Protein AF-A0A1C5CQ69-F1 (afdb_monomer_lite)

pLDDT: mean 74.52, std 12.69, range [44.44, 96.62]

Sequence (247 aa):
MKEADLRAAKALQRIGWLILLGSLTLTGILGYTVIVGLWKANDGVTRWLSLIIVNLLWVACACWLYRNHNSLAKKTSEYRDALQKRQTAAAQLPLDTTSGLRVYREASLDVIAAYRAQASRNRRVHNSFQLVIITGSIVVSTLTAMNEGSNAALSIVTSSLSALVGISAGVTGYFKFRERGTTSQSTADDIEKNYNASGFQLGDYAAMEETPRLIHYAGTVERIKEEQRKREIQLEQSTSRDERSAQ

Radius of gyration: 26.46 Å; chains: 1; bounding box: 66×36×81 Å

Structure (mmCIF, N/CA/C/O backbone):
data_AF-A0A1C5CQ69-F1
#
_entry.id   AF-A0A1C5CQ69-F1
#
loop_
_atom_site.group_PDB
_atom_site.id
_atom_site.type_symbol
_atom_site.label_atom_id
_atom_site.label_alt_id
_atom_site.label_comp_id
_atom_site.label_asym_id
_atom_site.label_entity_id
_atom_site.label_seq_id
_atom_site.pdbx_PDB_ins_code
_atom_site.Cartn_x
_atom_site.Cartn_y
_atom_site.Cartn_z
_atom_site.occupancy
_atom_site.B_iso_or_equiv
_atom_site.auth_seq_id
_atom_site.auth_comp_id
_atom_site.auth_asym_id
_atom_site.auth_atom_id
_atom_site.pdbx_PDB_model_num
ATOM 1 N N . MET A 1 1 ? -19.643 -9.574 -6.000 1.00 48.72 1 MET A N 1
ATOM 2 C CA . MET A 1 1 ? -18.222 -9.688 -6.409 1.00 48.72 1 MET A CA 1
ATOM 3 C C . MET A 1 1 ? -17.376 -9.367 -5.190 1.00 48.72 1 MET A C 1
ATOM 5 O O . MET A 1 1 ? -17.678 -8.371 -4.537 1.00 48.72 1 MET A O 1
ATOM 9 N N . LYS A 1 2 ? -16.413 -10.216 -4.819 1.00 54.41 2 LYS A N 1
ATOM 10 C CA . LYS A 1 2 ? -15.613 -9.985 -3.606 1.00 54.41 2 LYS A CA 1
ATOM 11 C C . LYS A 1 2 ? -14.608 -8.866 -3.890 1.00 54.41 2 LYS A C 1
ATOM 13 O O . LYS A 1 2 ? -14.123 -8.743 -5.011 1.00 54.41 2 LYS A O 1
ATOM 18 N N . GLU A 1 3 ? -14.267 -8.055 -2.890 1.00 57.34 3 GLU A N 1
ATOM 19 C CA . GLU A 1 3 ? -13.278 -6.973 -3.034 1.00 57.34 3 GLU A CA 1
ATOM 20 C C . GLU A 1 3 ? -11.938 -7.484 -3.612 1.00 57.34 3 GLU A C 1
ATOM 22 O O . GLU A 1 3 ? -11.260 -6.794 -4.377 1.00 57.34 3 GLU A O 1
ATOM 27 N N . ALA A 1 4 ? -11.606 -8.744 -3.312 1.00 53.47 4 ALA A N 1
ATOM 28 C CA . ALA A 1 4 ? -10.476 -9.479 -3.865 1.00 53.47 4 ALA A CA 1
ATOM 29 C C . ALA A 1 4 ? -10.473 -9.543 -5.407 1.00 53.47 4 ALA A C 1
ATOM 31 O O . ALA A 1 4 ? -9.422 -9.324 -6.008 1.00 53.47 4 ALA A O 1
ATOM 32 N N . ASP A 1 5 ? -11.629 -9.743 -6.050 1.00 55.53 5 ASP A N 1
ATOM 33 C CA . ASP A 1 5 ? -11.746 -9.846 -7.514 1.00 55.53 5 ASP A CA 1
ATOM 34 C C . ASP A 1 5 ? -11.456 -8.497 -8.189 1.00 55.53 5 ASP A C 1
ATOM 36 O O . ASP A 1 5 ? -10.772 -8.419 -9.213 1.00 55.53 5 ASP A O 1
ATOM 40 N N . LEU A 1 6 ? -11.921 -7.402 -7.575 1.00 63.44 6 LEU A N 1
ATOM 41 C CA . LEU A 1 6 ? -11.667 -6.043 -8.056 1.00 63.44 6 LEU A CA 1
ATOM 42 C C . LEU A 1 6 ? -10.183 -5.668 -7.903 1.00 63.44 6 LEU A C 1
ATOM 44 O O . LEU A 1 6 ? -9.601 -5.028 -8.784 1.00 63.44 6 LEU A O 1
ATOM 48 N N . ARG A 1 7 ? -9.553 -6.077 -6.792 1.00 63.06 7 ARG A N 1
ATOM 49 C CA . ARG A 1 7 ? -8.115 -5.872 -6.552 1.00 63.06 7 ARG A CA 1
ATOM 50 C C . ARG A 1 7 ? -7.263 -6.691 -7.529 1.00 63.06 7 ARG A C 1
ATOM 52 O O . ARG A 1 7 ? -6.303 -6.143 -8.073 1.00 63.06 7 ARG A O 1
ATOM 59 N N . ALA A 1 8 ? -7.621 -7.950 -7.786 1.00 53.88 8 ALA A N 1
ATOM 60 C CA . ALA A 1 8 ? -6.929 -8.820 -8.738 1.00 53.88 8 ALA A CA 1
ATOM 61 C C . ALA A 1 8 ? -6.989 -8.258 -10.167 1.00 53.88 8 ALA A C 1
ATOM 63 O O . ALA A 1 8 ? -5.966 -8.165 -10.845 1.00 53.88 8 ALA A O 1
ATOM 64 N N . ALA A 1 9 ? -8.156 -7.771 -10.592 1.00 60.53 9 ALA A N 1
ATOM 65 C CA . ALA A 1 9 ? -8.315 -7.185 -11.916 1.00 60.53 9 ALA A CA 1
ATOM 66 C C . ALA A 1 9 ? -7.546 -5.856 -12.087 1.00 60.53 9 ALA A C 1
ATOM 68 O O . ALA A 1 9 ? -6.949 -5.623 -13.138 1.00 60.53 9 ALA A O 1
ATOM 69 N N . LYS A 1 10 ? -7.459 -5.019 -11.040 1.00 64.88 10 LYS A N 1
ATOM 70 C CA . LYS A 1 10 ? -6.590 -3.823 -11.041 1.00 64.88 10 LYS A CA 1
ATOM 71 C C . LYS A 1 10 ? -5.099 -4.177 -11.065 1.00 64.88 10 LYS A C 1
ATOM 73 O O . LYS A 1 10 ? -4.317 -3.461 -11.685 1.00 64.88 10 LYS A O 1
ATOM 78 N N . ALA A 1 11 ? -4.692 -5.261 -10.403 1.00 61.06 11 ALA A N 1
ATOM 79 C CA . ALA A 1 11 ? -3.311 -5.741 -10.442 1.00 61.06 11 ALA A CA 1
ATOM 80 C C . ALA A 1 11 ? -2.932 -6.252 -11.842 1.00 61.06 11 ALA A C 1
ATOM 82 O O . ALA A 1 11 ? -1.904 -5.838 -12.371 1.00 61.06 11 ALA A O 1
ATOM 83 N N . LEU A 1 12 ? -3.799 -7.047 -12.478 1.00 60.44 12 LEU A N 1
ATOM 84 C CA . LEU A 1 12 ? -3.629 -7.494 -13.865 1.00 60.44 12 LEU A CA 1
ATOM 85 C C . LEU A 1 12 ? -3.546 -6.322 -14.848 1.00 60.44 12 LEU A C 1
ATOM 87 O O . LEU A 1 12 ? -2.715 -6.335 -15.748 1.00 60.44 12 LEU A O 1
ATOM 91 N N . GLN A 1 13 ? -4.345 -5.273 -14.645 1.00 65.25 13 GLN A N 1
ATOM 92 C CA . GLN A 1 13 ? -4.279 -4.071 -15.476 1.00 65.25 13 GLN A CA 1
ATOM 93 C C . GLN A 1 13 ? -2.937 -3.333 -15.327 1.00 65.25 13 GLN A C 1
ATOM 95 O O . GLN A 1 13 ? -2.377 -2.874 -16.318 1.00 65.25 13 GLN A O 1
ATOM 100 N N . ARG A 1 14 ? -2.390 -3.244 -14.108 1.00 66.00 14 ARG A N 1
ATOM 101 C CA . ARG A 1 14 ? -1.063 -2.645 -13.861 1.00 66.00 14 ARG A CA 1
ATOM 102 C C . ARG A 1 14 ? 0.064 -3.472 -14.471 1.00 66.00 14 ARG A C 1
ATOM 104 O O . ARG A 1 14 ? 0.966 -2.901 -15.070 1.00 66.00 14 ARG A O 1
ATOM 111 N N . ILE A 1 15 ? -0.011 -4.797 -14.352 1.00 64.69 15 ILE A N 1
ATOM 112 C CA . ILE A 1 15 ? 0.931 -5.717 -15.002 1.00 64.69 15 ILE A CA 1
ATOM 113 C C . ILE A 1 15 ? 0.849 -5.554 -16.523 1.00 64.69 15 ILE A C 1
ATOM 115 O O . ILE A 1 15 ? 1.881 -5.443 -17.172 1.00 64.69 15 ILE A O 1
ATOM 119 N N . GLY A 1 16 ? -0.355 -5.435 -17.087 1.00 60.81 16 GLY A N 1
ATOM 120 C CA . GLY A 1 16 ? -0.540 -5.161 -18.511 1.00 60.81 16 GLY A CA 1
ATOM 121 C C . GLY A 1 16 ? 0.087 -3.836 -18.954 1.00 60.81 16 GLY A C 1
ATOM 122 O O . GLY A 1 16 ? 0.747 -3.798 -19.985 1.00 60.81 16 GLY A O 1
ATOM 123 N N . TRP A 1 17 ? -0.044 -2.764 -18.166 1.00 66.81 17 TRP A N 1
ATOM 124 C CA . TRP A 1 17 ? 0.633 -1.492 -18.451 1.00 66.81 17 TRP A CA 1
ATOM 125 C C . TRP A 1 17 ? 2.163 -1.603 -18.397 1.00 66.81 17 TRP A C 1
ATOM 127 O O . TRP A 1 17 ? 2.843 -1.010 -19.231 1.00 66.81 17 TRP A O 1
ATOM 137 N N . LEU A 1 18 ? 2.709 -2.388 -17.464 1.00 68.19 18 LEU A N 1
ATOM 138 C CA . LEU A 1 18 ? 4.148 -2.663 -17.395 1.00 68.19 18 LEU A CA 1
ATOM 139 C C . LEU A 1 18 ? 4.633 -3.492 -18.592 1.00 68.19 18 LEU A C 1
ATOM 141 O O . LEU A 1 18 ? 5.686 -3.193 -19.148 1.00 68.19 18 LEU A O 1
ATOM 145 N N . ILE A 1 19 ? 3.852 -4.486 -19.026 1.00 66.75 19 ILE A N 1
ATOM 146 C CA . ILE A 1 19 ? 4.132 -5.278 -20.232 1.00 66.75 19 ILE A CA 1
ATOM 147 C C . ILE A 1 19 ? 4.072 -4.389 -21.480 1.00 66.75 19 ILE A C 1
ATOM 149 O O . ILE A 1 19 ? 4.967 -4.468 -22.317 1.00 66.75 19 ILE A O 1
ATOM 153 N N . LEU A 1 20 ? 3.085 -3.491 -21.585 1.00 65.62 20 LEU A N 1
ATOM 154 C CA . LEU A 1 20 ? 3.010 -2.506 -22.669 1.00 65.62 20 LEU A CA 1
ATOM 155 C C . LEU A 1 20 ? 4.255 -1.619 -22.710 1.00 65.62 20 LEU A C 1
ATOM 157 O O . LEU A 1 20 ? 4.838 -1.440 -23.775 1.00 65.62 20 LEU A O 1
ATOM 161 N N . LEU A 1 21 ? 4.689 -1.102 -21.561 1.00 71.62 21 LEU A N 1
ATOM 162 C CA . LEU A 1 21 ? 5.867 -0.242 -21.472 1.00 71.62 21 LEU A CA 1
ATOM 163 C C . LEU A 1 21 ? 7.148 -1.013 -21.830 1.00 71.62 21 LEU A C 1
ATOM 165 O O . LEU A 1 21 ? 7.956 -0.519 -22.612 1.00 71.62 21 LEU A O 1
ATOM 169 N N . GLY A 1 22 ? 7.290 -2.253 -21.351 1.00 63.41 22 GLY A N 1
ATOM 170 C CA . GLY A 1 22 ? 8.400 -3.141 -21.711 1.00 63.41 22 GLY A CA 1
ATOM 171 C C . GLY A 1 22 ? 8.412 -3.539 -23.192 1.00 63.41 22 GLY A C 1
ATOM 172 O O . GLY A 1 22 ? 9.465 -3.609 -23.815 1.00 63.41 22 GLY A O 1
ATOM 173 N N . SER A 1 23 ? 7.247 -3.760 -23.799 1.00 59.00 23 SER A N 1
ATOM 174 C CA . SER A 1 23 ? 7.156 -4.035 -25.239 1.00 59.00 23 SER A CA 1
ATOM 175 C C . SER A 1 23 ? 7.430 -2.791 -26.092 1.00 59.00 23 SER A C 1
ATOM 177 O O . SER A 1 23 ? 8.035 -2.914 -27.155 1.00 59.00 23 SER A O 1
ATOM 179 N N . LEU A 1 24 ? 7.093 -1.588 -25.613 1.00 65.62 24 LEU A N 1
ATOM 180 C CA . LEU A 1 24 ? 7.445 -0.324 -26.263 1.00 65.62 24 LEU A CA 1
ATOM 181 C C . LEU A 1 24 ? 8.967 -0.110 -26.274 1.00 65.62 24 LEU A C 1
ATOM 183 O O . LEU A 1 24 ? 9.536 0.221 -27.314 1.00 65.62 24 LEU A O 1
ATOM 187 N N . THR A 1 25 ? 9.640 -0.353 -25.144 1.00 70.31 25 THR A N 1
ATOM 188 C CA . THR A 1 25 ? 11.106 -0.257 -25.064 1.00 70.31 25 THR A CA 1
ATOM 189 C C . THR A 1 25 ? 11.785 -1.325 -25.920 1.00 70.31 25 THR A C 1
ATOM 191 O O . THR A 1 25 ? 12.725 -1.005 -26.648 1.00 70.31 25 THR A O 1
ATOM 194 N N . LEU A 1 26 ? 11.269 -2.560 -25.928 1.00 61.88 26 LEU A N 1
ATOM 195 C CA . LEU A 1 26 ? 11.757 -3.630 -26.804 1.00 61.88 26 LEU A CA 1
ATOM 196 C C . LEU A 1 26 ? 11.587 -3.276 -28.291 1.00 61.88 26 LEU A C 1
ATOM 198 O O . LEU A 1 26 ? 12.499 -3.499 -29.081 1.00 61.88 26 LEU A O 1
ATOM 202 N N . THR A 1 27 ? 10.452 -2.677 -28.667 1.00 66.88 27 THR A N 1
ATOM 203 C CA . THR A 1 27 ? 10.196 -2.204 -30.038 1.00 66.88 27 THR A CA 1
ATOM 204 C C . THR A 1 27 ? 11.178 -1.104 -30.433 1.00 66.88 27 THR A C 1
ATOM 206 O O . THR A 1 27 ? 11.684 -1.119 -31.551 1.00 66.88 27 THR A O 1
ATOM 209 N N . GLY A 1 28 ? 11.501 -0.184 -29.518 1.00 64.44 28 GLY A N 1
ATOM 210 C CA . GLY A 1 28 ? 12.506 0.857 -29.746 1.00 64.44 28 GLY A CA 1
ATOM 211 C C . GLY A 1 28 ? 13.912 0.289 -29.957 1.00 64.44 28 GLY A C 1
ATOM 212 O O . GLY A 1 28 ? 14.593 0.672 -30.907 1.00 64.44 28 GLY A O 1
ATOM 213 N N . ILE A 1 29 ? 14.325 -0.673 -29.125 1.00 67.06 29 ILE A N 1
ATOM 214 C CA . ILE A 1 29 ? 15.629 -1.346 -29.244 1.00 67.06 29 ILE A CA 1
ATOM 215 C C . ILE A 1 29 ? 15.700 -2.152 -30.547 1.00 67.06 29 ILE A C 1
ATOM 217 O O . ILE A 1 29 ? 16.663 -2.019 -31.300 1.00 67.06 29 ILE A O 1
ATOM 221 N N . LEU A 1 30 ? 14.671 -2.944 -30.860 1.00 60.03 30 LEU A N 1
ATOM 222 C CA . LEU A 1 30 ? 14.620 -3.718 -32.101 1.00 60.03 30 LEU A CA 1
ATOM 223 C C . LEU A 1 30 ? 14.588 -2.802 -33.327 1.00 60.03 30 LEU A C 1
ATOM 225 O O . LEU A 1 30 ? 15.380 -3.001 -34.245 1.00 60.03 30 LEU A O 1
ATOM 229 N N . GLY A 1 31 ? 13.770 -1.748 -33.314 1.00 62.72 31 GLY A N 1
ATOM 230 C CA . GLY A 1 31 ? 13.731 -0.733 -34.369 1.00 62.72 31 GLY A CA 1
A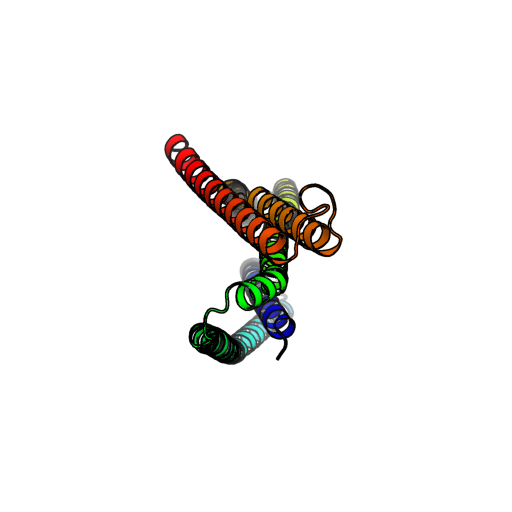TOM 231 C C . GLY A 1 31 ? 15.100 -0.101 -34.617 1.00 62.72 31 GLY A C 1
ATOM 232 O O . GLY A 1 31 ? 15.545 -0.018 -35.761 1.00 62.72 31 GLY A O 1
ATOM 233 N N . TYR A 1 32 ? 15.821 0.238 -33.547 1.00 64.62 32 TYR A N 1
ATOM 234 C CA . TYR A 1 32 ? 17.189 0.741 -33.634 1.00 64.62 32 TYR A CA 1
ATOM 235 C C . TYR A 1 32 ? 18.150 -0.279 -34.272 1.00 64.62 32 TYR A C 1
ATOM 237 O O . TYR A 1 32 ? 18.902 0.064 -35.187 1.00 64.62 32 TYR A O 1
ATOM 245 N N . THR A 1 33 ? 18.087 -1.553 -33.865 1.00 63.59 33 THR A N 1
ATOM 246 C CA . THR A 1 33 ? 18.924 -2.610 -34.465 1.00 63.59 33 THR A CA 1
ATOM 247 C C . THR A 1 33 ? 18.605 -2.869 -35.937 1.00 63.59 33 THR A C 1
ATOM 249 O O . THR A 1 33 ? 19.509 -3.211 -36.697 1.00 63.59 33 THR A O 1
ATOM 252 N N . VAL A 1 34 ? 17.354 -2.671 -36.366 1.00 61.12 34 VAL A N 1
ATOM 253 C CA . VAL A 1 34 ? 16.963 -2.784 -37.777 1.00 61.12 34 VAL A CA 1
ATOM 254 C C . VAL A 1 34 ? 17.515 -1.617 -38.590 1.00 61.12 34 VAL A C 1
ATOM 256 O O . VAL A 1 34 ? 18.084 -1.862 -39.650 1.00 61.12 34 VAL A O 1
ATOM 259 N N . ILE A 1 35 ? 17.447 -0.384 -38.080 1.00 60.09 35 ILE A N 1
ATOM 260 C CA . ILE A 1 35 ? 17.996 0.809 -38.751 1.00 60.09 35 ILE A CA 1
ATOM 261 C C . ILE A 1 35 ? 19.521 0.702 -38.921 1.00 60.09 35 ILE A C 1
ATOM 263 O O . ILE A 1 35 ? 20.037 0.931 -40.013 1.00 60.09 35 ILE A O 1
ATOM 267 N N . VAL A 1 36 ? 20.246 0.302 -37.871 1.00 61.25 36 VAL A N 1
ATOM 268 C CA . VAL A 1 36 ? 21.710 0.116 -37.928 1.00 61.25 36 VAL A CA 1
ATOM 269 C C . VAL A 1 36 ? 22.093 -1.121 -38.744 1.00 61.25 36 VAL A C 1
ATOM 271 O O . VAL A 1 36 ? 23.078 -1.107 -39.482 1.00 61.25 36 VAL A O 1
ATOM 274 N N . GLY A 1 37 ? 21.309 -2.196 -38.641 1.00 54.41 37 GLY A N 1
ATOM 275 C CA . GLY A 1 37 ? 21.513 -3.438 -39.383 1.00 54.41 37 GLY A CA 1
ATOM 276 C C . GLY A 1 37 ? 21.323 -3.282 -40.893 1.00 54.41 37 GLY A C 1
ATOM 277 O O . GLY A 1 37 ? 22.059 -3.914 -41.650 1.00 54.41 37 GLY A O 1
ATOM 278 N N . LEU A 1 38 ? 20.411 -2.399 -41.317 1.00 51.00 38 LEU A N 1
ATOM 279 C CA . LEU A 1 38 ? 20.185 -1.997 -42.713 1.00 51.00 38 LEU A CA 1
ATOM 280 C C . LEU A 1 38 ? 21.434 -1.394 -43.367 1.00 51.00 38 LEU A C 1
ATOM 282 O O . LEU A 1 38 ? 21.622 -1.531 -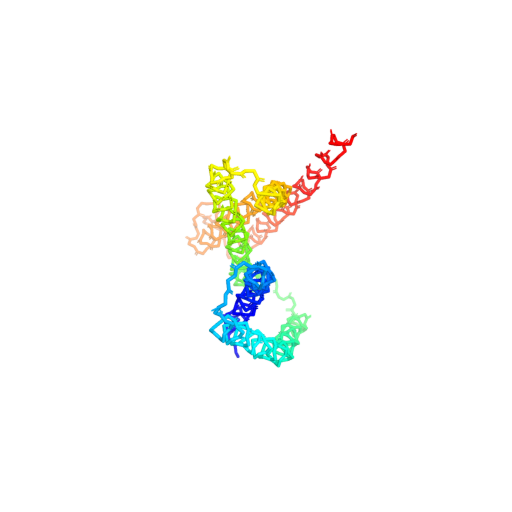44.570 1.00 51.00 38 LEU A O 1
ATOM 286 N N . TRP A 1 39 ? 22.299 -0.763 -42.572 1.00 52.56 39 TRP A N 1
ATOM 287 C CA . TRP A 1 39 ? 23.526 -0.132 -43.055 1.00 52.56 39 TRP A CA 1
ATOM 288 C C . TRP A 1 39 ? 24.732 -1.080 -43.130 1.00 52.56 39 TRP A C 1
ATOM 290 O O . TRP A 1 39 ? 25.737 -0.710 -43.733 1.00 52.56 39 TRP A O 1
ATOM 300 N N . LYS A 1 40 ? 24.678 -2.282 -42.528 1.00 57.66 40 LYS A N 1
ATOM 301 C CA . LYS A 1 40 ? 25.857 -3.167 -42.403 1.00 57.66 40 LYS A CA 1
ATOM 302 C C . LYS A 1 40 ? 25.707 -4.615 -42.891 1.00 57.66 40 LYS A C 1
ATOM 304 O O . LYS A 1 40 ? 26.747 -5.236 -43.089 1.00 57.66 40 LYS A O 1
ATOM 309 N N . ALA A 1 41 ? 24.511 -5.185 -43.092 1.00 51.84 41 ALA A N 1
ATOM 310 C CA . ALA A 1 41 ? 24.405 -6.572 -43.580 1.00 51.84 41 ALA A CA 1
ATOM 311 C C . ALA A 1 41 ? 23.080 -6.917 -44.287 1.00 51.84 41 ALA A C 1
ATOM 313 O O . ALA A 1 41 ? 21.996 -6.563 -43.822 1.00 51.84 41 ALA A O 1
ATOM 314 N N . ASN A 1 42 ? 23.196 -7.686 -45.375 1.00 55.31 42 ASN A N 1
ATOM 315 C CA . ASN A 1 42 ? 22.118 -8.193 -46.225 1.00 55.31 42 ASN A CA 1
ATOM 316 C C . ASN A 1 42 ? 21.475 -9.468 -45.641 1.00 55.31 42 ASN A C 1
ATOM 318 O O . ASN A 1 42 ? 21.705 -10.557 -46.145 1.00 55.31 42 ASN A O 1
ATOM 322 N N . ASP A 1 43 ? 20.683 -9.319 -44.577 1.00 58.41 43 ASP A N 1
ATOM 323 C CA . ASP A 1 43 ? 19.676 -10.310 -44.163 1.00 58.41 43 ASP A CA 1
ATOM 324 C C . ASP A 1 43 ? 18.454 -9.562 -43.606 1.00 58.41 43 ASP A C 1
ATOM 326 O O . ASP A 1 43 ? 18.330 -9.268 -42.413 1.00 58.41 43 ASP A O 1
ATOM 330 N N . GLY A 1 44 ? 17.583 -9.136 -44.526 1.00 57.09 44 GLY A N 1
A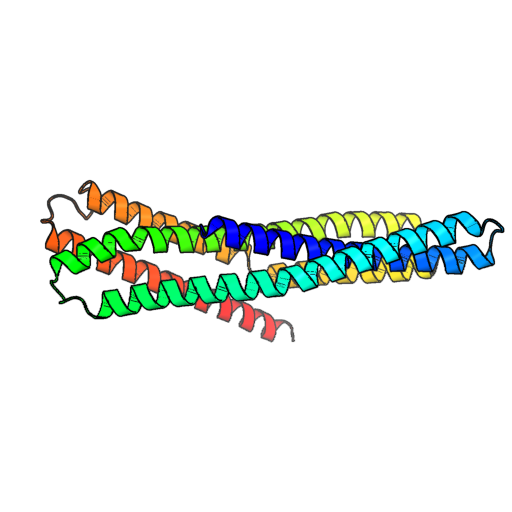TOM 331 C CA . GLY A 1 44 ? 16.469 -8.231 -44.235 1.00 57.09 44 GLY A CA 1
ATOM 332 C C . GLY A 1 44 ? 15.238 -8.924 -43.646 1.00 57.09 44 GLY A C 1
ATOM 333 O O . GLY A 1 44 ? 14.610 -8.399 -42.733 1.00 57.09 44 GLY A O 1
ATOM 334 N N . VAL A 1 45 ? 14.876 -10.117 -44.117 1.00 60.03 45 VAL A N 1
ATOM 335 C CA . VAL A 1 45 ? 13.505 -10.640 -43.945 1.00 60.03 45 VAL A CA 1
ATOM 336 C C . VAL A 1 45 ? 13.159 -11.003 -42.491 1.00 60.03 45 VAL A C 1
ATOM 338 O O . VAL A 1 45 ? 12.074 -10.671 -42.016 1.00 60.03 45 VAL A O 1
ATOM 341 N N . THR A 1 46 ? 14.081 -11.611 -41.741 1.00 60.66 46 THR A N 1
ATOM 342 C CA . THR A 1 46 ? 13.849 -12.049 -40.347 1.00 60.66 46 THR A CA 1
ATOM 343 C C . THR A 1 46 ? 13.710 -10.887 -39.359 1.00 60.66 46 THR A C 1
ATOM 345 O O . THR A 1 46 ? 12.974 -10.993 -38.377 1.00 60.66 46 THR A O 1
ATOM 348 N N . ARG A 1 47 ? 14.368 -9.754 -39.636 1.00 58.03 47 ARG A N 1
ATOM 349 C CA . ARG A 1 47 ? 14.347 -8.536 -38.806 1.00 58.03 47 ARG A CA 1
ATOM 350 C C . ARG A 1 47 ? 13.057 -7.727 -38.952 1.00 58.03 47 ARG A C 1
ATOM 352 O O . ARG A 1 47 ? 12.558 -7.177 -37.975 1.00 58.03 47 ARG A O 1
ATOM 359 N N . TRP A 1 48 ? 12.493 -7.681 -40.157 1.00 59.09 48 TRP A N 1
ATOM 360 C CA . TRP A 1 48 ? 11.177 -7.076 -40.384 1.00 59.09 48 TRP A CA 1
ATOM 361 C C . TRP A 1 48 ? 10.058 -7.934 -39.784 1.00 59.09 48 TRP A C 1
ATOM 363 O O . TRP A 1 48 ? 9.135 -7.401 -39.167 1.00 59.09 48 TRP A O 1
ATOM 373 N N . LEU A 1 49 ? 10.180 -9.262 -39.883 1.00 61.22 49 LEU A N 1
ATOM 374 C CA . LEU A 1 49 ? 9.243 -10.212 -39.278 1.00 61.22 49 LEU A CA 1
ATOM 375 C C . LEU A 1 49 ? 9.161 -10.065 -37.752 1.00 61.22 49 LEU A C 1
ATOM 377 O O . LEU A 1 49 ? 8.061 -10.018 -37.205 1.00 61.22 49 LEU A O 1
ATOM 381 N N . SER A 1 50 ? 10.295 -9.932 -37.060 1.00 56.34 50 SER A N 1
ATOM 382 C CA . SER A 1 50 ? 10.307 -9.748 -35.604 1.00 56.34 50 SER A CA 1
ATOM 383 C C . SER A 1 50 ? 9.726 -8.398 -35.166 1.00 56.34 50 SER A C 1
ATOM 385 O O . SER A 1 50 ? 8.979 -8.357 -34.188 1.00 56.34 50 SER A O 1
ATOM 387 N N . LEU A 1 51 ? 9.965 -7.313 -35.911 1.00 60.19 51 LEU A N 1
ATOM 388 C CA . LEU A 1 51 ? 9.324 -6.014 -35.657 1.00 60.19 51 LEU A CA 1
ATOM 389 C C . LEU A 1 51 ? 7.801 -6.068 -35.826 1.00 60.19 51 LEU A C 1
ATOM 391 O O . LEU A 1 51 ? 7.077 -5.551 -34.974 1.00 60.19 51 LEU A O 1
ATOM 395 N N . ILE A 1 52 ? 7.310 -6.717 -36.885 1.00 67.81 52 ILE A N 1
ATOM 396 C CA . ILE A 1 52 ? 5.869 -6.858 -37.147 1.00 67.81 52 ILE A CA 1
ATOM 397 C C . ILE A 1 52 ? 5.192 -7.669 -36.035 1.00 67.81 52 ILE A C 1
ATOM 399 O O . ILE A 1 52 ? 4.144 -7.262 -35.535 1.00 67.81 52 ILE A O 1
ATOM 403 N N . ILE A 1 53 ? 5.804 -8.775 -35.599 1.00 65.00 53 ILE A N 1
ATOM 404 C CA . ILE A 1 53 ? 5.263 -9.622 -34.525 1.00 65.00 53 ILE A CA 1
ATOM 405 C C . ILE A 1 53 ? 5.173 -8.844 -33.204 1.00 65.00 53 ILE A C 1
ATOM 407 O O . ILE A 1 53 ? 4.138 -8.890 -32.538 1.00 65.00 53 ILE A O 1
ATOM 411 N N . VAL A 1 54 ? 6.215 -8.090 -32.837 1.00 58.28 54 VAL A N 1
ATOM 412 C CA . VAL A 1 54 ? 6.218 -7.289 -31.601 1.00 58.28 54 VAL A CA 1
ATOM 413 C C . VAL A 1 54 ? 5.185 -6.158 -31.667 1.00 58.28 54 VAL A C 1
ATOM 415 O O . VAL A 1 54 ? 4.481 -5.923 -30.685 1.00 58.28 54 VAL A O 1
ATOM 418 N N . ASN A 1 55 ? 5.026 -5.503 -32.821 1.00 59.75 55 ASN A N 1
ATOM 419 C CA . ASN A 1 55 ? 4.046 -4.428 -32.990 1.00 59.75 55 ASN A CA 1
ATOM 420 C C . ASN A 1 55 ? 2.597 -4.952 -32.946 1.00 59.75 55 ASN A C 1
ATOM 422 O O . ASN A 1 55 ? 1.744 -4.362 -32.286 1.00 59.75 55 ASN A O 1
ATOM 426 N N . LEU A 1 56 ? 2.324 -6.108 -33.561 1.00 69.00 56 LEU A N 1
ATOM 427 C CA . LEU A 1 56 ? 1.014 -6.766 -33.479 1.00 69.00 56 LEU A CA 1
ATOM 428 C C . LEU A 1 56 ? 0.681 -7.206 -32.048 1.00 69.00 56 LEU A C 1
ATOM 430 O O . LEU A 1 56 ? -0.446 -7.005 -31.590 1.00 69.00 56 LEU A O 1
ATOM 434 N N . LEU A 1 57 ? 1.659 -7.751 -31.318 1.00 62.44 57 LEU A N 1
ATOM 435 C CA . LEU A 1 57 ? 1.497 -8.116 -29.910 1.00 62.44 57 LEU A CA 1
ATOM 436 C C . LEU A 1 57 ? 1.211 -6.877 -29.041 1.00 62.44 57 LEU A C 1
ATOM 438 O O . LEU A 1 57 ? 0.353 -6.922 -28.157 1.00 62.44 57 LEU A O 1
ATOM 442 N N . TRP A 1 58 ? 1.887 -5.759 -29.327 1.00 61.78 58 TRP A N 1
ATOM 443 C CA . TRP A 1 58 ? 1.693 -4.476 -28.651 1.00 61.78 58 TRP A CA 1
ATOM 444 C C . TRP A 1 58 ? 0.283 -3.917 -28.869 1.00 61.78 58 TRP A C 1
ATOM 446 O O . TRP A 1 58 ? -0.417 -3.610 -27.900 1.00 61.78 58 TRP A O 1
ATOM 456 N N . VAL A 1 59 ? -0.179 -3.869 -30.122 1.00 69.38 59 VAL A N 1
ATOM 457 C CA . VAL A 1 59 ? -1.530 -3.406 -30.477 1.00 69.38 59 VAL A CA 1
ATOM 458 C C . VAL A 1 59 ? -2.604 -4.308 -29.860 1.00 69.38 59 VAL A C 1
ATOM 460 O O . VAL A 1 59 ? -3.571 -3.808 -29.281 1.00 69.38 59 VAL A O 1
ATOM 463 N N . ALA A 1 60 ? -2.421 -5.632 -29.889 1.00 68.12 60 ALA A N 1
ATOM 464 C CA . ALA A 1 60 ? -3.346 -6.573 -29.258 1.00 68.12 60 ALA A CA 1
ATOM 465 C C . ALA A 1 60 ? -3.427 -6.375 -27.731 1.00 68.12 60 ALA A C 1
ATOM 467 O O . ALA A 1 60 ? -4.523 -6.363 -27.160 1.00 68.12 60 ALA A O 1
ATOM 468 N N . CYS A 1 61 ? -2.284 -6.153 -27.073 1.00 63.44 61 CYS A N 1
ATOM 469 C CA . CYS A 1 61 ? -2.216 -5.881 -25.637 1.00 63.44 61 CYS A CA 1
ATOM 470 C C . CYS A 1 61 ? -2.879 -4.536 -25.275 1.00 63.44 61 CYS A C 1
ATOM 472 O O . CYS A 1 61 ? -3.646 -4.460 -24.309 1.00 63.44 61 CYS A O 1
ATOM 474 N N . ALA A 1 62 ? -2.670 -3.496 -26.091 1.00 65.56 62 ALA A N 1
ATOM 475 C CA . ALA A 1 62 ? -3.298 -2.184 -25.928 1.00 65.56 62 ALA A CA 1
ATOM 476 C C . ALA A 1 62 ? -4.827 -2.245 -26.090 1.00 65.56 62 ALA A C 1
ATOM 478 O O . ALA A 1 62 ? -5.562 -1.736 -25.238 1.00 65.56 62 ALA A O 1
ATOM 479 N N . CYS A 1 63 ? -5.326 -2.927 -27.126 1.00 73.81 63 CYS A N 1
ATOM 480 C CA . CYS A 1 63 ? -6.762 -3.119 -27.337 1.00 73.81 63 CYS A CA 1
ATOM 481 C C . CYS A 1 63 ? -7.419 -3.912 -26.196 1.00 73.81 63 CYS A C 1
ATOM 483 O O . CYS A 1 63 ? -8.531 -3.579 -25.769 1.00 73.81 63 CYS A O 1
ATOM 485 N N . TRP A 1 64 ? -6.738 -4.937 -25.673 1.00 75.12 64 TRP A N 1
ATOM 486 C CA . TRP A 1 64 ? -7.222 -5.716 -24.533 1.00 75.12 64 TRP A CA 1
ATOM 487 C C . TRP A 1 64 ? -7.323 -4.866 -23.256 1.00 75.12 64 TRP A C 1
ATOM 489 O O . TRP A 1 64 ? -8.362 -4.873 -22.587 1.00 75.12 64 TRP A O 1
ATOM 499 N N . LEU A 1 65 ? -6.297 -4.061 -22.954 1.00 67.75 65 LEU A N 1
ATOM 500 C CA . LEU A 1 65 ? -6.298 -3.154 -21.799 1.00 67.75 65 LEU A CA 1
ATOM 501 C C . LEU A 1 65 ? -7.377 -2.075 -21.894 1.00 67.75 65 LEU A C 1
ATOM 503 O O . LEU A 1 65 ? -8.042 -1.793 -20.893 1.00 67.75 65 LEU A O 1
ATOM 507 N N . TYR A 1 66 ? -7.583 -1.508 -23.084 1.00 71.44 66 TYR A N 1
ATOM 508 C CA . TYR A 1 66 ? -8.602 -0.486 -23.310 1.00 71.44 66 TYR A CA 1
ATOM 509 C C . TYR A 1 66 ? -10.019 -1.034 -23.081 1.00 71.44 66 TYR A C 1
ATOM 511 O O . TYR A 1 66 ? -10.815 -0.430 -22.359 1.00 71.44 66 TYR A O 1
ATOM 519 N N . ARG A 1 67 ? -10.327 -2.233 -23.598 1.00 72.94 67 ARG A N 1
ATOM 520 C CA . ARG A 1 67 ? -11.629 -2.886 -23.356 1.00 72.94 67 ARG A CA 1
ATOM 521 C C . ARG A 1 67 ? -11.834 -3.251 -21.884 1.00 72.94 67 ARG A C 1
ATOM 523 O O . ARG A 1 67 ? -12.936 -3.082 -21.359 1.00 72.94 67 ARG A O 1
ATOM 530 N N . ASN A 1 68 ? -10.789 -3.715 -21.199 1.00 69.50 68 ASN A N 1
ATOM 531 C CA . ASN A 1 68 ? -10.884 -4.114 -19.793 1.00 69.50 68 ASN A CA 1
ATOM 532 C C . ASN A 1 68 ? -11.019 -2.913 -18.829 1.00 69.50 68 ASN A C 1
ATOM 534 O O . ASN A 1 68 ? -11.674 -3.029 -17.790 1.00 69.50 68 ASN A O 1
ATOM 538 N N . HIS A 1 69 ? -10.471 -1.743 -19.182 1.00 66.69 69 HIS A N 1
ATOM 539 C CA . HIS A 1 69 ? -10.572 -0.517 -18.379 1.00 66.69 69 HIS A CA 1
ATOM 540 C C . HIS A 1 69 ? -12.031 -0.109 -18.104 1.00 66.69 69 HIS A C 1
ATOM 542 O O . HIS A 1 69 ? -12.392 0.158 -16.955 1.00 66.69 69 HIS A O 1
ATOM 548 N N . ASN A 1 70 ? -12.895 -0.127 -19.124 1.00 68.88 70 ASN A N 1
ATOM 549 C CA . ASN A 1 70 ? -14.293 0.299 -18.973 1.00 68.88 70 ASN A CA 1
ATOM 550 C C . ASN A 1 70 ? -15.107 -0.654 -18.083 1.00 68.88 70 ASN A C 1
ATOM 552 O O . ASN A 1 70 ? -15.947 -0.212 -17.297 1.00 68.88 70 ASN A O 1
ATOM 556 N N . SER A 1 71 ? -14.810 -1.956 -18.140 1.00 70.38 71 SER A N 1
ATOM 557 C CA . SER A 1 71 ? -15.416 -2.960 -17.255 1.00 70.38 71 SER A CA 1
ATOM 558 C C . SER A 1 71 ? -15.022 -2.730 -15.791 1.00 70.38 71 SER A C 1
ATOM 560 O O . SER A 1 71 ? -15.862 -2.791 -14.891 1.00 70.38 71 SER A O 1
ATOM 562 N N . LEU A 1 72 ? -13.754 -2.388 -15.538 1.00 66.00 72 LEU A N 1
ATOM 563 C CA . LEU A 1 72 ? -13.253 -2.112 -14.190 1.00 66.00 72 LEU A CA 1
ATOM 564 C C . LEU A 1 72 ? -13.780 -0.804 -13.600 1.00 66.00 72 LEU A C 1
ATOM 566 O O . LEU A 1 72 ? -14.059 -0.749 -12.397 1.00 66.00 72 LEU A O 1
ATOM 570 N N . ALA A 1 73 ? -13.939 0.229 -14.428 1.00 67.19 73 ALA A N 1
ATOM 571 C CA . ALA A 1 73 ? -14.536 1.496 -14.020 1.00 67.19 73 ALA A CA 1
ATOM 572 C C . ALA A 1 73 ? -15.984 1.291 -13.546 1.00 67.19 73 ALA A C 1
ATOM 574 O O . ALA A 1 73 ? -16.329 1.702 -12.436 1.00 67.19 73 ALA A O 1
ATOM 575 N N . LYS A 1 74 ? -16.788 0.548 -14.320 1.00 74.81 74 LYS A N 1
ATOM 576 C CA . LYS A 1 74 ? -18.181 0.237 -13.973 1.00 74.81 74 LYS A CA 1
ATOM 577 C C . LYS A 1 74 ? -18.289 -0.572 -12.675 1.00 74.81 74 LYS A C 1
ATOM 579 O O . LYS A 1 74 ? -18.996 -0.165 -11.758 1.00 74.81 74 LYS A O 1
ATOM 584 N N . LYS A 1 75 ? -17.488 -1.635 -12.535 1.00 72.50 75 LYS A N 1
ATOM 585 C CA . LYS A 1 75 ? -17.433 -2.450 -11.304 1.00 72.50 75 LYS A CA 1
ATOM 586 C C . LYS A 1 75 ? -16.985 -1.653 -10.073 1.00 72.50 75 LYS A C 1
ATOM 588 O O . LYS A 1 75 ? -17.420 -1.929 -8.960 1.00 72.50 75 LYS A O 1
ATOM 593 N N . THR A 1 76 ? -16.103 -0.666 -10.254 1.00 71.31 76 THR A N 1
ATOM 594 C CA . THR A 1 76 ? -15.666 0.216 -9.159 1.00 71.31 76 THR A CA 1
ATOM 595 C C . THR A 1 76 ? -16.779 1.181 -8.737 1.00 71.31 76 THR A C 1
ATOM 597 O O . THR A 1 76 ? -16.914 1.444 -7.544 1.00 71.31 76 THR A O 1
ATOM 600 N N . SER A 1 77 ? -17.575 1.685 -9.687 1.00 72.88 77 SER A N 1
ATOM 601 C CA . SER A 1 77 ? -18.752 2.520 -9.404 1.00 72.88 77 SER A CA 1
ATOM 602 C C . SER A 1 77 ? -19.798 1.751 -8.601 1.00 72.88 77 SER A C 1
ATOM 604 O O . SER A 1 77 ? -20.191 2.194 -7.530 1.00 72.88 77 SER A O 1
ATOM 606 N N . GLU A 1 78 ? -20.161 0.548 -9.052 1.00 78.75 78 GLU A N 1
ATOM 607 C CA . GLU A 1 78 ? -21.163 -0.296 -8.383 1.00 78.75 78 GLU A CA 1
ATOM 608 C C . GLU A 1 78 ? -20.761 -0.644 -6.939 1.00 78.75 78 GLU A C 1
ATOM 610 O O . GLU A 1 78 ? -21.597 -0.659 -6.036 1.00 78.75 78 GLU A O 1
ATOM 615 N N . TYR A 1 79 ? -19.466 -0.874 -6.694 1.00 74.75 79 TYR A N 1
ATOM 616 C CA . TYR A 1 79 ? -18.952 -1.095 -5.341 1.00 74.75 79 TYR A CA 1
ATOM 617 C C . TYR A 1 79 ? -19.083 0.151 -4.451 1.00 74.75 79 TYR A C 1
ATOM 619 O O . TYR A 1 79 ? -19.448 0.036 -3.281 1.00 74.75 79 TYR A O 1
ATOM 627 N N . ARG A 1 80 ? -18.799 1.342 -4.996 1.00 72.75 80 ARG A N 1
ATOM 628 C CA . ARG A 1 80 ? -18.958 2.612 -4.270 1.00 72.75 80 ARG A CA 1
ATOM 629 C C . ARG A 1 80 ? -20.419 2.874 -3.919 1.00 72.75 80 ARG A C 1
ATOM 631 O O . ARG A 1 80 ? -20.693 3.206 -2.771 1.00 72.75 80 ARG A O 1
ATOM 638 N N . ASP A 1 81 ? -21.338 2.633 -4.849 1.00 78.62 81 ASP A N 1
ATOM 639 C CA . ASP A 1 81 ? -22.775 2.816 -4.617 1.00 78.62 81 ASP A CA 1
ATOM 640 C C . ASP A 1 81 ? -23.305 1.861 -3.541 1.00 78.62 81 ASP A C 1
ATOM 642 O O . ASP A 1 81 ? -24.092 2.256 -2.679 1.00 78.62 81 ASP A O 1
ATOM 646 N N . ALA A 1 82 ? -22.847 0.605 -3.544 1.00 75.81 82 ALA A N 1
ATOM 647 C CA . ALA A 1 82 ? -23.203 -0.369 -2.515 1.00 75.81 82 ALA A CA 1
ATOM 648 C C . ALA A 1 82 ? -22.673 0.033 -1.128 1.00 75.81 82 ALA A C 1
ATOM 650 O O . ALA A 1 82 ? -23.394 -0.074 -0.134 1.00 75.81 82 ALA A O 1
ATOM 651 N N . LEU A 1 83 ? -21.435 0.534 -1.058 1.00 74.19 83 LEU A N 1
ATOM 652 C CA . LEU A 1 83 ? -20.847 1.023 0.188 1.00 74.19 83 LEU A CA 1
ATOM 653 C C . LEU A 1 83 ? -21.595 2.256 0.711 1.00 74.19 83 LEU A C 1
ATOM 655 O O . LEU A 1 83 ? -21.914 2.324 1.897 1.00 74.19 83 LEU A O 1
ATOM 659 N N . GLN A 1 84 ? -21.928 3.190 -0.178 1.00 73.06 84 GLN A N 1
ATOM 660 C CA . GLN A 1 84 ? -22.661 4.404 0.163 1.00 73.06 84 GLN A CA 1
ATOM 661 C C . GLN A 1 84 ? -24.074 4.086 0.664 1.00 73.06 84 GLN A C 1
ATOM 663 O O . GLN A 1 84 ? -24.483 4.628 1.685 1.00 73.06 84 GLN A O 1
ATOM 668 N N . LYS A 1 85 ? -24.780 3.135 0.035 1.00 77.06 85 LYS A N 1
ATOM 669 C CA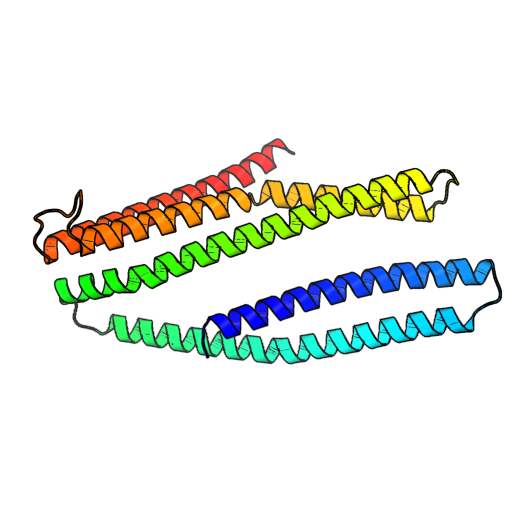 . LYS A 1 85 ? -26.075 2.630 0.531 1.00 77.06 85 LYS A CA 1
ATOM 670 C C . LYS A 1 85 ? -25.977 2.009 1.922 1.00 77.06 85 LYS A C 1
ATOM 672 O O . LYS A 1 85 ? -26.876 2.179 2.739 1.00 77.06 85 LYS A O 1
ATOM 677 N N . ARG A 1 86 ? -24.887 1.293 2.208 1.00 74.12 86 ARG A N 1
ATOM 678 C CA . ARG A 1 86 ? -24.651 0.704 3.533 1.00 74.12 86 ARG A CA 1
ATOM 679 C C . ARG A 1 86 ? -24.413 1.789 4.589 1.00 74.12 86 ARG A C 1
ATOM 681 O O . ARG A 1 86 ? -24.936 1.682 5.692 1.00 74.12 86 ARG A O 1
ATOM 688 N N . GLN A 1 87 ? -23.674 2.841 4.239 1.00 69.56 87 GLN A N 1
ATOM 689 C CA . GLN A 1 87 ? -23.421 3.987 5.118 1.00 69.56 87 GLN A CA 1
ATOM 690 C C . GLN A 1 87 ? -24.683 4.820 5.376 1.00 69.56 87 GLN A C 1
ATOM 692 O O . GLN A 1 87 ? -24.943 5.181 6.520 1.00 69.56 87 GLN A O 1
ATOM 697 N N . THR A 1 88 ? -25.494 5.092 4.350 1.00 71.38 88 THR A N 1
ATOM 698 C CA . THR A 1 88 ? -26.753 5.835 4.518 1.00 71.38 88 THR A CA 1
ATOM 699 C C . THR A 1 88 ? -27.787 5.044 5.312 1.00 71.38 88 THR A C 1
ATOM 701 O O . THR A 1 88 ? -28.480 5.630 6.135 1.00 71.38 88 THR A O 1
ATOM 704 N N . ALA A 1 89 ? -27.851 3.720 5.137 1.00 70.06 89 ALA A N 1
ATOM 705 C CA . ALA A 1 89 ? -28.684 2.854 5.969 1.00 70.06 89 ALA A CA 1
ATOM 706 C C . ALA A 1 89 ? -28.217 2.837 7.436 1.00 70.06 89 ALA A C 1
ATOM 708 O O . ALA A 1 89 ? -29.042 2.878 8.344 1.00 70.06 89 ALA A O 1
ATOM 709 N N . ALA A 1 90 ? -26.901 2.837 7.679 1.00 64.31 90 ALA A N 1
ATOM 710 C CA . ALA A 1 90 ? -26.350 2.905 9.032 1.00 64.31 90 ALA A CA 1
ATOM 711 C C . ALA A 1 90 ? -26.636 4.251 9.725 1.00 64.31 90 ALA A C 1
ATOM 713 O O . ALA A 1 90 ? -26.870 4.277 10.929 1.00 64.31 90 ALA A O 1
ATOM 714 N N . ALA A 1 91 ? -26.672 5.354 8.971 1.00 63.09 91 ALA A N 1
ATOM 715 C CA . ALA A 1 91 ? -26.982 6.688 9.492 1.00 63.09 91 ALA A CA 1
ATOM 716 C C . ALA A 1 91 ? -28.453 6.869 9.924 1.00 63.09 91 ALA A C 1
ATOM 718 O O . ALA A 1 91 ? -28.762 7.823 10.631 1.00 63.09 91 ALA A O 1
ATOM 719 N N . GLN A 1 92 ? -29.356 5.979 9.496 1.00 67.62 92 GLN A N 1
ATOM 720 C CA . GLN A 1 92 ? -30.785 6.028 9.832 1.00 67.62 92 GLN A CA 1
ATOM 721 C C . GLN A 1 92 ? -31.149 5.202 11.076 1.00 67.62 92 GLN A C 1
ATOM 723 O O . GLN A 1 92 ? -32.301 5.228 11.507 1.00 67.62 92 GLN A O 1
ATOM 728 N N . LEU A 1 93 ? -30.200 4.459 11.654 1.00 62.75 93 LEU A N 1
ATOM 729 C CA . LEU A 1 93 ? -30.454 3.649 12.842 1.00 62.75 93 LEU A CA 1
ATOM 730 C C . LEU A 1 93 ? -30.538 4.534 14.099 1.00 62.75 93 LEU A C 1
ATOM 732 O O . LEU A 1 93 ? -29.692 5.413 14.281 1.00 62.75 93 LEU A O 1
ATOM 736 N N . PRO A 1 94 ? -31.519 4.299 14.991 1.00 59.38 94 PRO A N 1
ATOM 737 C CA . PRO A 1 94 ? -31.569 4.975 16.279 1.00 59.38 94 PRO A CA 1
ATOM 738 C C . PRO A 1 94 ? -30.290 4.674 17.071 1.00 59.38 94 PRO A C 1
ATOM 740 O O . PRO A 1 94 ? -29.860 3.523 17.172 1.00 59.38 94 PRO A O 1
ATOM 743 N N . LEU A 1 95 ? -29.673 5.730 17.607 1.00 63.50 95 LEU A N 1
ATOM 744 C CA . LEU A 1 95 ? -28.416 5.698 18.357 1.00 63.50 95 LEU A CA 1
ATOM 745 C C . LEU A 1 95 ? -28.632 5.100 19.755 1.00 63.50 95 LEU A C 1
ATOM 747 O O . LEU A 1 95 ? -28.534 5.794 20.762 1.00 63.50 95 LEU A O 1
ATOM 751 N N . ASP A 1 96 ? -28.945 3.810 19.825 1.00 64.75 96 ASP A N 1
ATOM 752 C CA . ASP A 1 96 ? -28.797 3.065 21.070 1.00 64.75 96 ASP A CA 1
ATOM 753 C C . ASP A 1 96 ? -27.295 2.881 21.350 1.00 64.75 96 ASP A C 1
ATOM 755 O O . ASP A 1 96 ? -26.556 2.283 20.555 1.00 64.75 96 ASP A O 1
ATOM 759 N N . THR A 1 97 ? -26.822 3.457 22.456 1.00 72.44 97 THR A N 1
ATOM 760 C CA . THR A 1 97 ? -25.400 3.694 22.738 1.00 72.44 97 THR A CA 1
ATOM 761 C C . THR A 1 97 ? -24.596 2.396 22.788 1.00 72.44 97 THR A C 1
ATOM 763 O O . THR A 1 97 ? -23.485 2.341 22.267 1.00 72.44 97 THR A O 1
ATOM 766 N N . THR A 1 98 ? -25.155 1.322 23.354 1.00 79.50 98 THR A N 1
ATOM 767 C CA . THR A 1 98 ? -24.448 0.033 23.489 1.00 79.50 98 THR A CA 1
ATOM 768 C C . THR A 1 98 ? -24.446 -0.755 22.178 1.00 79.50 98 THR A C 1
ATOM 770 O O . THR A 1 98 ? -23.418 -1.308 21.779 1.00 79.50 98 THR A O 1
ATOM 773 N N . SER A 1 99 ? -25.573 -0.766 21.464 1.00 81.44 99 SER A N 1
ATOM 774 C CA . SER A 1 99 ? -25.701 -1.430 20.164 1.00 81.44 99 SER A CA 1
ATOM 775 C C . SER A 1 99 ? -24.778 -0.796 19.114 1.00 81.44 99 SER A C 1
ATOM 777 O O . SER A 1 99 ? -24.067 -1.512 18.406 1.00 81.44 99 SER A O 1
ATOM 779 N N . GLY A 1 100 ? -24.696 0.539 19.076 1.00 82.25 100 GLY A N 1
ATOM 780 C CA . GLY A 1 100 ? -23.771 1.268 18.201 1.00 82.25 100 GLY A CA 1
ATOM 781 C C . GLY A 1 100 ? -22.298 0.967 18.496 1.00 82.25 100 GLY A C 1
ATOM 782 O O . GLY A 1 100 ? -21.504 0.782 17.574 1.00 82.25 100 GLY A O 1
ATOM 783 N N . LEU A 1 101 ? -21.934 0.827 19.772 1.00 87.56 101 LEU A N 1
ATOM 784 C CA . LEU A 1 101 ? -20.576 0.476 20.189 1.00 87.56 101 LEU A CA 1
ATOM 785 C C . LEU A 1 101 ? -20.178 -0.963 19.815 1.00 87.56 101 LEU A C 1
ATOM 787 O O . LEU A 1 101 ? -19.036 -1.200 19.414 1.00 87.56 101 LEU A O 1
ATOM 791 N N . ARG A 1 102 ? -21.109 -1.925 19.884 1.00 88.69 102 ARG A N 1
ATOM 792 C CA . ARG A 1 102 ? -20.877 -3.291 19.376 1.00 88.69 102 ARG A CA 1
ATOM 793 C C . ARG A 1 102 ? -20.646 -3.289 17.865 1.00 88.69 102 ARG A C 1
ATOM 795 O O . ARG A 1 102 ? -19.704 -3.925 17.395 1.00 88.69 102 ARG A O 1
ATOM 802 N N . VAL A 1 103 ? -21.459 -2.536 17.119 1.00 87.88 103 VAL A N 1
ATOM 803 C CA . VAL A 1 103 ? -21.293 -2.369 15.665 1.00 87.88 103 VAL A CA 1
ATOM 804 C C . VAL A 1 103 ? -19.956 -1.707 15.339 1.00 87.88 103 VAL A C 1
ATOM 806 O O . VAL A 1 103 ? -19.267 -2.162 14.431 1.00 87.88 103 VAL A O 1
ATOM 809 N N . TYR A 1 104 ? -19.550 -0.682 16.092 1.00 87.81 104 TYR A N 1
ATOM 810 C CA . TYR A 1 104 ? -18.243 -0.041 15.929 1.00 87.81 104 TYR A CA 1
ATOM 811 C C . TYR A 1 104 ? -17.095 -1.034 16.142 1.00 87.81 104 TYR A C 1
ATOM 813 O O . TYR A 1 104 ? -16.150 -1.073 15.353 1.00 87.81 104 TYR A O 1
ATOM 821 N N . ARG A 1 105 ? -17.188 -1.872 17.183 1.00 90.94 105 ARG A N 1
ATOM 822 C CA . ARG A 1 105 ? -16.194 -2.914 17.448 1.00 90.94 105 ARG A CA 1
ATOM 823 C C . ARG A 1 105 ? -16.094 -3.903 16.296 1.00 90.94 105 ARG A C 1
ATOM 825 O O . ARG A 1 105 ? -14.984 -4.175 15.864 1.00 90.94 105 ARG A O 1
ATOM 832 N N . GLU A 1 106 ? -17.203 -4.380 15.751 1.00 91.31 106 GLU A N 1
ATOM 833 C CA . GLU A 1 106 ? -17.167 -5.257 14.574 1.00 91.31 106 GLU A CA 1
ATOM 834 C C . GLU A 1 106 ? -16.600 -4.536 13.337 1.00 91.31 106 GLU A C 1
ATOM 836 O O . GLU A 1 106 ? -15.727 -5.055 12.644 1.00 91.31 106 GLU A O 1
ATOM 841 N N . ALA A 1 107 ? -17.017 -3.289 13.100 1.00 87.38 107 ALA A N 1
ATOM 842 C CA . ALA A 1 107 ? -16.530 -2.466 11.993 1.00 87.38 107 ALA A CA 1
ATOM 843 C C . ALA A 1 107 ? -15.020 -2.171 12.074 1.00 87.38 107 ALA A C 1
ATOM 845 O O . ALA A 1 107 ? -14.385 -1.888 11.057 1.00 87.38 107 ALA A O 1
ATOM 846 N N . SER A 1 108 ? -14.411 -2.268 13.258 1.00 90.19 108 SER A N 1
ATOM 847 C CA . SER A 1 108 ? -12.961 -2.129 13.420 1.00 90.19 108 SER A CA 1
ATOM 848 C C . SER A 1 108 ? -12.162 -3.195 12.656 1.00 90.19 108 SER A C 1
ATOM 850 O O . SER A 1 108 ? -11.037 -2.917 12.239 1.00 90.19 108 SER A O 1
ATOM 852 N N . LEU A 1 109 ? -12.738 -4.377 12.396 1.00 91.06 109 LEU A N 1
ATOM 853 C CA . LEU A 1 109 ? -12.098 -5.420 11.590 1.00 91.06 109 LEU A CA 1
ATOM 854 C C . LEU A 1 109 ? -11.884 -4.953 10.146 1.00 91.06 109 LEU A C 1
ATOM 856 O O . LEU A 1 109 ? -10.816 -5.182 9.570 1.00 91.06 109 LEU A O 1
ATOM 860 N N . ASP A 1 110 ? -12.850 -4.217 9.591 1.00 88.81 110 ASP A N 1
ATOM 861 C CA . ASP A 1 110 ? -12.723 -3.588 8.275 1.00 88.81 110 ASP A CA 1
ATOM 862 C C . ASP A 1 110 ? -11.623 -2.510 8.287 1.00 88.81 110 ASP A C 1
ATOM 864 O O . ASP A 1 110 ? -10.853 -2.388 7.330 1.00 88.81 110 ASP A O 1
ATOM 868 N N . VAL A 1 111 ? -11.486 -1.764 9.391 1.00 88.88 111 VAL A N 1
ATOM 869 C CA . VAL A 1 111 ? -10.418 -0.764 9.576 1.00 88.88 111 VAL A CA 1
ATOM 870 C C . VAL A 1 111 ? -9.036 -1.428 9.634 1.00 88.88 111 VAL A C 1
ATOM 872 O O . VAL A 1 111 ? -8.117 -0.993 8.933 1.00 88.88 111 VAL A O 1
ATOM 875 N N . ILE A 1 112 ? -8.882 -2.516 10.396 1.00 92.56 112 ILE A N 1
ATOM 876 C CA . ILE A 1 112 ? -7.645 -3.316 10.457 1.00 92.56 112 ILE A CA 1
ATOM 877 C C . ILE A 1 112 ? -7.291 -3.838 9.057 1.00 92.56 112 ILE A C 1
ATOM 879 O O . ILE A 1 112 ? -6.152 -3.693 8.594 1.00 92.56 112 ILE A O 1
ATOM 883 N N . ALA A 1 113 ? -8.268 -4.407 8.344 1.00 91.31 113 ALA A N 1
ATOM 884 C CA . ALA A 1 113 ? -8.076 -4.916 6.990 1.00 91.31 113 ALA A CA 1
ATOM 885 C C . ALA A 1 113 ? -7.660 -3.808 6.006 1.00 91.31 113 ALA A C 1
ATOM 887 O O . ALA A 1 113 ? -6.791 -4.033 5.153 1.00 91.31 113 ALA A O 1
ATOM 888 N N . ALA A 1 114 ? -8.227 -2.606 6.137 1.00 87.31 114 ALA A N 1
ATOM 889 C CA . ALA A 1 114 ? -7.860 -1.448 5.331 1.00 87.31 114 ALA A CA 1
ATOM 890 C C . ALA A 1 114 ? -6.402 -1.016 5.571 1.00 87.31 114 ALA A C 1
ATOM 892 O O . ALA A 1 114 ? -5.656 -0.841 4.598 1.00 87.31 114 ALA A O 1
ATOM 893 N N . TYR A 1 115 ? -5.956 -0.931 6.830 1.00 91.44 115 TYR A N 1
ATOM 894 C CA . TYR A 1 115 ? -4.563 -0.603 7.161 1.00 91.44 115 TYR A CA 1
ATOM 895 C C . TYR A 1 115 ? -3.574 -1.676 6.679 1.00 91.44 115 TYR A C 1
ATOM 897 O O . TYR A 1 115 ? -2.557 -1.338 6.067 1.00 91.44 115 TYR A O 1
ATOM 905 N N . ARG A 1 116 ? -3.894 -2.972 6.816 1.00 91.00 116 ARG A N 1
ATOM 906 C CA . ARG A 1 116 ? -3.085 -4.070 6.235 1.00 91.00 116 ARG A CA 1
ATOM 907 C C . ARG A 1 116 ? -3.018 -3.995 4.706 1.00 91.00 116 ARG A C 1
ATOM 909 O O . ARG A 1 116 ? -1.968 -4.217 4.089 1.00 91.00 116 ARG A O 1
ATOM 916 N N . ALA A 1 117 ? -4.126 -3.650 4.053 1.00 85.75 117 ALA A N 1
ATOM 917 C CA . ALA A 1 117 ? -4.159 -3.453 2.606 1.00 85.75 117 ALA A CA 1
ATOM 918 C C . ALA A 1 117 ? -3.308 -2.244 2.169 1.00 85.75 117 ALA A C 1
ATOM 920 O O . ALA A 1 117 ? -2.632 -2.302 1.135 1.00 85.75 117 ALA A O 1
ATOM 921 N N . GLN A 1 118 ? -3.296 -1.162 2.950 1.00 84.75 118 GLN A N 1
ATOM 922 C CA . GLN A 1 118 ? -2.417 -0.009 2.741 1.00 84.75 118 GLN A CA 1
ATOM 923 C C . GLN A 1 118 ? -0.943 -0.389 2.928 1.00 84.75 118 GLN A C 1
ATOM 925 O O . GLN A 1 118 ? -0.143 -0.147 2.020 1.00 84.75 118 GLN A O 1
ATOM 930 N N . ALA A 1 119 ? -0.606 -1.089 4.013 1.00 86.12 119 ALA A N 1
ATOM 931 C CA . ALA A 1 119 ? 0.743 -1.571 4.292 1.00 86.12 119 ALA A CA 1
ATOM 932 C C . ALA A 1 119 ? 1.294 -2.465 3.168 1.00 86.12 119 ALA A C 1
ATOM 934 O O . ALA A 1 119 ? 2.375 -2.218 2.624 1.00 86.12 119 ALA A O 1
ATOM 935 N N . SER A 1 120 ? 0.522 -3.472 2.747 1.00 84.56 120 SER A N 1
ATOM 936 C CA . SER A 1 120 ? 0.914 -4.393 1.669 1.00 84.56 120 SER A CA 1
ATOM 937 C C . SER A 1 120 ? 1.049 -3.703 0.308 1.00 84.56 120 SER A C 1
ATOM 939 O O . SER A 1 120 ? 1.920 -4.049 -0.491 1.00 84.56 120 SER A O 1
ATOM 941 N N . ARG A 1 121 ? 0.206 -2.711 0.007 1.00 78.75 121 ARG A N 1
ATOM 942 C CA . ARG A 1 121 ? 0.333 -1.889 -1.205 1.00 78.75 121 ARG A CA 1
ATOM 943 C C . ARG A 1 121 ? 1.625 -1.076 -1.187 1.00 78.75 121 ARG A C 1
ATOM 945 O O . ARG A 1 121 ? 2.350 -1.122 -2.177 1.00 78.75 121 ARG A O 1
ATOM 952 N N . ASN A 1 122 ? 1.937 -0.419 -0.077 1.00 79.56 122 ASN A N 1
ATOM 953 C CA . ASN A 1 122 ? 3.158 0.371 0.058 1.00 79.56 122 ASN A CA 1
ATOM 954 C C . ASN A 1 122 ? 4.419 -0.505 -0.042 1.00 79.56 122 ASN A C 1
ATOM 956 O O . ASN A 1 122 ? 5.339 -0.165 -0.784 1.00 79.56 122 ASN A O 1
ATOM 960 N N . ARG A 1 123 ? 4.423 -1.690 0.590 1.00 82.06 123 ARG A N 1
ATOM 961 C CA . ARG A 1 123 ? 5.511 -2.678 0.447 1.00 82.06 123 ARG A CA 1
ATOM 962 C C . ARG A 1 123 ? 5.678 -3.166 -0.992 1.00 82.06 123 ARG A C 1
ATOM 964 O O . ARG A 1 123 ? 6.802 -3.256 -1.466 1.00 82.06 123 ARG A O 1
ATOM 971 N N . ARG A 1 124 ? 4.584 -3.445 -1.713 1.00 74.56 124 ARG A N 1
ATOM 972 C CA . ARG A 1 124 ? 4.654 -3.857 -3.129 1.00 74.56 124 ARG A CA 1
ATOM 973 C C . ARG A 1 124 ? 5.248 -2.773 -4.022 1.00 74.56 124 ARG A C 1
ATOM 975 O O . ARG A 1 124 ? 6.072 -3.093 -4.873 1.00 74.56 124 ARG A O 1
ATOM 982 N N . VAL A 1 125 ? 4.848 -1.516 -3.827 1.00 72.00 125 VAL A N 1
ATOM 983 C CA . VAL A 1 125 ? 5.400 -0.379 -4.582 1.00 72.00 125 VAL A CA 1
ATOM 984 C C . VAL A 1 125 ? 6.894 -0.236 -4.298 1.00 72.00 125 VAL A C 1
ATOM 986 O O . VAL A 1 125 ? 7.683 -0.222 -5.237 1.00 72.00 125 VAL A O 1
ATOM 989 N N . HIS A 1 126 ? 7.289 -0.241 -3.022 1.00 77.75 126 HIS A N 1
ATOM 990 C CA . HIS A 1 126 ? 8.696 -0.185 -2.628 1.00 77.75 126 HIS A CA 1
ATOM 991 C C . HIS A 1 126 ? 9.521 -1.331 -3.237 1.00 77.75 126 HIS A C 1
ATOM 993 O O . HIS A 1 126 ? 10.533 -1.075 -3.879 1.00 77.75 126 HIS A O 1
ATOM 999 N N . ASN A 1 127 ? 9.053 -2.579 -3.124 1.00 74.94 127 ASN A N 1
ATOM 1000 C CA . ASN A 1 127 ? 9.748 -3.741 -3.683 1.00 74.94 127 ASN A CA 1
ATOM 1001 C C . ASN A 1 127 ? 9.868 -3.674 -5.216 1.00 74.94 127 ASN A C 1
ATOM 1003 O O . ASN A 1 127 ? 10.867 -4.126 -5.768 1.00 74.94 127 ASN A O 1
ATOM 1007 N N . SER A 1 128 ? 8.870 -3.106 -5.903 1.00 71.19 128 SER A N 1
ATOM 1008 C CA . SER A 1 128 ? 8.904 -2.944 -7.363 1.00 71.19 128 SER A CA 1
ATOM 1009 C C . SER A 1 128 ? 9.978 -1.942 -7.783 1.00 71.19 128 SER A C 1
ATOM 1011 O O . SER A 1 128 ? 10.766 -2.235 -8.677 1.00 71.19 128 SER A O 1
ATOM 1013 N N . PHE A 1 129 ? 10.058 -0.790 -7.108 1.00 73.12 129 PHE A N 1
ATOM 1014 C CA . PHE A 1 129 ? 11.131 0.172 -7.355 1.00 73.12 129 PHE A CA 1
ATOM 1015 C C . PHE A 1 129 ? 12.506 -0.399 -7.007 1.00 73.12 129 PHE A C 1
ATOM 1017 O O . PHE A 1 129 ? 13.441 -0.231 -7.782 1.00 73.12 129 PHE A O 1
ATOM 1024 N N . GLN A 1 130 ? 12.624 -1.129 -5.895 1.00 78.25 130 GLN A N 1
ATOM 1025 C CA . GLN A 1 130 ? 13.879 -1.769 -5.502 1.00 78.25 130 GLN A CA 1
ATOM 1026 C C . GLN A 1 130 ? 14.372 -2.749 -6.577 1.00 78.25 130 GLN A C 1
ATOM 1028 O O . GLN A 1 130 ? 15.557 -2.761 -6.903 1.00 78.25 130 GLN A O 1
ATOM 1033 N N . LEU A 1 131 ? 13.463 -3.533 -7.167 1.00 69.69 131 LEU A N 1
ATOM 1034 C CA . LEU A 1 131 ? 13.788 -4.440 -8.267 1.00 69.69 131 LEU A CA 1
ATOM 1035 C C . LEU A 1 131 ? 14.279 -3.681 -9.509 1.00 69.69 131 LEU A C 1
ATOM 1037 O O . LEU A 1 131 ? 15.270 -4.091 -10.113 1.00 69.69 131 LEU A O 1
ATOM 1041 N N . VAL A 1 132 ? 13.613 -2.578 -9.873 1.00 70.25 132 VAL A N 1
ATOM 1042 C CA . VAL A 1 132 ? 14.018 -1.718 -11.000 1.00 70.25 132 VAL A CA 1
ATOM 1043 C C . VAL A 1 132 ? 15.401 -1.119 -10.762 1.00 70.25 132 VAL A C 1
ATOM 1045 O O . VAL A 1 132 ? 16.226 -1.146 -11.669 1.00 70.25 132 VAL A O 1
ATOM 1048 N N . ILE A 1 133 ? 15.674 -0.631 -9.551 1.00 72.25 133 ILE A N 1
ATOM 1049 C CA . ILE A 1 133 ? 16.967 -0.039 -9.191 1.00 72.25 133 ILE A CA 1
ATOM 1050 C C . ILE A 1 133 ? 18.075 -1.088 -9.297 1.00 72.25 133 ILE A C 1
ATOM 1052 O O . ILE A 1 133 ? 19.039 -0.867 -10.018 1.00 72.25 133 ILE A O 1
ATOM 1056 N N . ILE A 1 134 ? 17.917 -2.252 -8.656 1.00 70.50 134 ILE A N 1
ATOM 1057 C CA . ILE A 1 134 ? 18.937 -3.313 -8.674 1.00 70.50 134 ILE A CA 1
ATOM 1058 C C . ILE A 1 134 ? 19.184 -3.809 -10.105 1.00 70.50 134 ILE A C 1
ATOM 1060 O O . ILE A 1 134 ? 20.327 -3.861 -10.554 1.00 70.50 134 ILE A O 1
ATOM 1064 N N . THR A 1 135 ? 18.117 -4.146 -10.837 1.00 62.78 135 THR A N 1
ATOM 1065 C CA . THR A 1 135 ? 18.234 -4.676 -12.206 1.00 62.78 135 THR A CA 1
ATOM 1066 C C . THR A 1 135 ? 18.820 -3.627 -13.146 1.00 62.78 135 THR A C 1
ATOM 1068 O O . THR A 1 135 ? 19.723 -3.929 -13.921 1.00 62.78 135 THR A O 1
ATOM 1071 N N . GLY A 1 136 ? 18.345 -2.383 -13.056 1.00 65.94 136 GLY A N 1
ATOM 1072 C CA . GLY A 1 136 ? 18.848 -1.274 -13.855 1.00 65.94 136 GLY A CA 1
ATOM 1073 C C . GLY A 1 136 ? 20.320 -0.983 -13.574 1.00 65.94 136 GLY A C 1
ATOM 1074 O O . GLY A 1 136 ? 21.080 -0.830 -14.524 1.00 65.94 136 GLY A O 1
ATOM 1075 N N . SER A 1 137 ? 20.754 -0.992 -12.309 1.00 72.25 137 SER A N 1
ATOM 1076 C CA . SER A 1 137 ? 22.168 -0.827 -11.947 1.00 72.25 137 SER 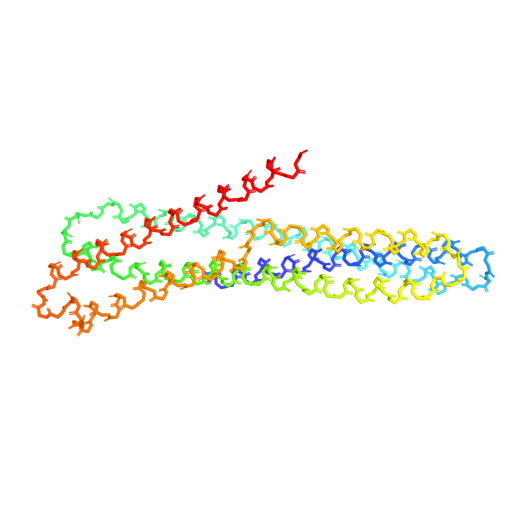A CA 1
ATOM 1077 C C . SER A 1 137 ? 23.050 -1.917 -12.553 1.00 72.25 137 SER A C 1
ATOM 1079 O O . SER A 1 137 ? 24.078 -1.593 -13.140 1.00 72.25 137 SER A O 1
ATOM 1081 N N . ILE A 1 138 ? 22.634 -3.188 -12.483 1.00 71.25 138 ILE A N 1
ATOM 1082 C CA . ILE A 1 138 ? 23.380 -4.302 -13.093 1.00 71.25 138 ILE A CA 1
ATOM 1083 C C . ILE A 1 138 ? 23.502 -4.096 -14.609 1.00 71.25 138 ILE A C 1
ATOM 1085 O O . ILE A 1 138 ? 24.603 -4.173 -15.151 1.00 71.25 138 ILE A O 1
ATOM 1089 N N . VAL A 1 139 ? 22.394 -3.777 -15.290 1.00 66.56 139 VAL A N 1
ATOM 1090 C CA . VAL A 1 139 ? 22.388 -3.558 -16.746 1.00 66.56 139 VAL A CA 1
ATOM 1091 C C . VAL A 1 139 ? 23.259 -2.362 -17.136 1.00 66.56 139 VAL A C 1
ATOM 1093 O O . VAL A 1 139 ? 24.038 -2.476 -18.079 1.00 66.56 139 VAL A O 1
ATOM 1096 N N . VAL A 1 140 ? 23.177 -1.238 -16.415 1.00 70.19 140 VAL A N 1
ATOM 1097 C CA . VAL A 1 140 ? 24.034 -0.061 -16.651 1.00 70.19 140 VAL A CA 1
ATOM 1098 C C . VAL A 1 140 ? 25.506 -0.436 -16.509 1.00 70.19 140 VAL A C 1
ATOM 1100 O O . VAL A 1 140 ? 26.295 -0.103 -17.393 1.00 70.19 140 VAL A O 1
ATOM 1103 N N . SER A 1 141 ? 25.886 -1.166 -15.457 1.00 73.06 141 SER A N 1
ATOM 1104 C CA . SER A 1 141 ? 27.270 -1.613 -15.261 1.00 73.06 141 SER A CA 1
ATOM 1105 C C . SER A 1 141 ? 27.753 -2.518 -16.397 1.00 73.06 141 SER A C 1
ATOM 1107 O O . SER A 1 141 ? 28.847 -2.307 -16.917 1.00 73.06 141 SER A O 1
ATOM 1109 N N . THR A 1 142 ? 26.934 -3.478 -16.839 1.00 68.69 142 THR A N 1
ATOM 1110 C CA . THR A 1 142 ? 27.278 -4.366 -17.960 1.00 68.69 142 THR A CA 1
ATOM 1111 C C . THR A 1 142 ? 27.400 -3.607 -19.281 1.00 68.69 142 THR A C 1
ATOM 1113 O O . THR A 1 142 ? 28.387 -3.785 -19.989 1.00 68.69 142 THR A O 1
ATOM 1116 N N . LEU A 1 143 ? 26.446 -2.729 -19.610 1.00 65.69 143 LEU A N 1
ATOM 1117 C CA . LEU A 1 143 ? 26.501 -1.928 -20.838 1.00 65.69 143 LEU A CA 1
ATOM 1118 C C . LEU A 1 143 ? 27.690 -0.961 -20.838 1.00 65.69 143 LEU A C 1
ATOM 1120 O O . LEU A 1 143 ? 28.311 -0.769 -21.881 1.00 65.69 143 LEU A O 1
ATOM 1124 N N . THR A 1 144 ? 28.039 -0.406 -19.674 1.00 77.19 144 THR A N 1
ATOM 1125 C CA . THR A 1 144 ? 29.233 0.437 -19.515 1.00 77.19 144 THR A CA 1
ATOM 1126 C C . THR A 1 144 ? 30.500 -0.355 -19.837 1.00 77.19 144 THR A C 1
ATOM 1128 O O . THR A 1 144 ? 31.316 0.118 -20.623 1.00 77.19 144 THR A O 1
ATOM 1131 N N . ALA A 1 145 ? 30.634 -1.575 -19.304 1.00 73.62 145 ALA A N 1
ATOM 1132 C CA . ALA A 1 145 ? 31.770 -2.452 -19.590 1.00 73.62 145 ALA A CA 1
ATOM 1133 C C . ALA A 1 145 ? 31.818 -2.902 -21.064 1.00 73.62 145 ALA A C 1
ATOM 1135 O O . ALA A 1 145 ? 32.886 -2.999 -21.651 1.00 73.62 145 ALA A O 1
ATOM 1136 N N . MET A 1 146 ? 30.667 -3.126 -21.703 1.00 69.25 146 MET A N 1
ATOM 1137 C CA . MET A 1 146 ? 30.598 -3.503 -23.123 1.00 69.25 146 MET A CA 1
ATOM 1138 C C . MET A 1 146 ? 30.901 -2.344 -24.088 1.00 69.25 146 MET A C 1
ATOM 1140 O O . MET A 1 146 ? 31.117 -2.579 -25.278 1.00 69.25 146 MET A O 1
ATOM 1144 N N . ASN A 1 147 ? 30.899 -1.095 -23.615 1.00 73.38 147 ASN A N 1
ATOM 1145 C CA . ASN A 1 147 ? 31.078 0.087 -24.459 1.00 73.38 147 ASN A CA 1
ATOM 1146 C C . ASN A 1 147 ? 32.558 0.458 -24.713 1.00 73.38 147 ASN A C 1
ATOM 1148 O O . ASN A 1 147 ? 32.843 1.568 -25.162 1.00 73.38 147 ASN A O 1
ATOM 1152 N N . GLU A 1 148 ? 33.501 -0.466 -24.497 1.00 64.38 148 GLU A N 1
ATOM 1153 C CA . GLU A 1 148 ? 34.934 -0.299 -24.813 1.00 64.38 148 GLU A CA 1
ATOM 1154 C C . GLU A 1 148 ? 35.192 0.073 -26.292 1.00 64.38 148 GLU A C 1
ATOM 1156 O O . GLU A 1 148 ? 36.189 0.716 -26.610 1.00 64.38 148 GLU A O 1
ATOM 1161 N N . GLY A 1 149 ? 34.259 -0.246 -27.199 1.00 62.47 149 GLY A N 1
ATOM 1162 C CA . GLY A 1 149 ? 34.312 0.116 -28.624 1.00 62.47 149 GLY A CA 1
ATOM 1163 C C . GLY A 1 149 ? 33.803 1.521 -28.987 1.00 62.47 149 GLY A C 1
ATOM 1164 O O . GLY A 1 149 ? 33.663 1.812 -30.174 1.00 62.47 149 GLY A O 1
ATOM 1165 N N . SER A 1 150 ? 33.490 2.377 -28.005 1.00 65.19 150 SER A N 1
ATOM 1166 C CA . SER A 1 150 ? 33.042 3.771 -28.191 1.00 65.19 150 SER A CA 1
ATOM 1167 C C . SER A 1 150 ? 31.823 3.929 -29.119 1.00 65.19 150 SER A C 1
ATOM 1169 O O . SER A 1 150 ? 31.758 4.803 -29.988 1.00 65.19 150 SER A O 1
ATOM 1171 N N . ASN A 1 151 ? 30.819 3.063 -28.952 1.00 75.12 151 ASN A N 1
ATOM 1172 C CA . ASN A 1 151 ? 29.592 3.139 -29.735 1.00 75.12 151 ASN A CA 1
ATOM 1173 C C . ASN A 1 151 ? 28.659 4.211 -29.142 1.00 75.12 151 ASN A C 1
ATOM 1175 O O . ASN A 1 151 ? 28.099 4.047 -28.057 1.00 75.12 151 ASN A O 1
ATOM 1179 N N . ALA A 1 152 ? 28.463 5.304 -29.883 1.00 72.56 152 ALA A N 1
ATOM 1180 C CA . ALA A 1 152 ? 27.671 6.456 -29.447 1.00 72.56 152 ALA A CA 1
ATOM 1181 C C . ALA A 1 152 ? 26.221 6.111 -29.056 1.00 72.56 152 ALA A C 1
ATOM 1183 O O . ALA A 1 152 ? 25.628 6.780 -28.218 1.00 72.56 152 ALA A O 1
ATOM 1184 N N . ALA A 1 153 ? 25.628 5.060 -29.623 1.00 68.88 153 ALA A N 1
ATOM 1185 C CA . ALA A 1 153 ? 24.274 4.675 -29.242 1.00 68.88 153 ALA A CA 1
ATOM 1186 C C . ALA A 1 153 ? 24.219 3.884 -27.934 1.00 68.88 153 ALA A C 1
ATOM 1188 O O . ALA A 1 153 ? 23.306 4.083 -27.134 1.00 68.88 153 ALA A O 1
ATOM 1189 N N . LEU A 1 154 ? 25.214 3.030 -27.683 1.00 65.81 154 LEU A N 1
ATOM 1190 C CA . LEU A 1 154 ? 25.351 2.316 -26.413 1.00 65.81 154 LEU A CA 1
ATOM 1191 C C . LEU A 1 154 ? 25.600 3.290 -25.259 1.00 65.81 154 LEU A C 1
ATOM 1193 O O . LEU A 1 154 ? 25.024 3.107 -24.186 1.00 65.81 154 LEU A O 1
ATOM 1197 N N . SER A 1 155 ? 26.374 4.357 -25.479 1.00 72.44 155 SER A N 1
ATOM 1198 C CA . SER A 1 155 ? 26.595 5.385 -24.455 1.00 72.44 155 SER A CA 1
ATOM 1199 C C . SER A 1 155 ? 25.320 6.173 -24.133 1.00 72.44 155 SER A C 1
ATOM 1201 O O . SER A 1 155 ? 25.010 6.367 -22.956 1.00 72.44 155 SER A O 1
ATOM 1203 N N . ILE A 1 156 ? 24.529 6.557 -25.144 1.00 71.94 156 ILE A N 1
ATOM 1204 C CA . ILE A 1 156 ? 23.242 7.249 -24.946 1.00 71.94 156 ILE A CA 1
ATOM 1205 C C . ILE A 1 156 ? 22.256 6.362 -24.175 1.00 71.94 156 ILE A C 1
ATOM 1207 O O . ILE A 1 156 ? 21.624 6.827 -23.222 1.00 71.94 156 ILE A O 1
ATOM 1211 N N . VAL A 1 157 ? 22.141 5.082 -24.547 1.00 67.88 157 VAL A N 1
ATOM 1212 C CA . VAL A 1 157 ? 21.257 4.125 -23.861 1.00 67.88 157 VAL A CA 1
ATOM 1213 C C . VAL A 1 157 ? 21.703 3.911 -22.413 1.00 67.88 157 VAL A C 1
ATOM 1215 O O . VAL A 1 157 ? 20.873 3.972 -21.507 1.00 67.88 157 VAL A O 1
ATOM 1218 N N . THR A 1 158 ? 23.004 3.729 -22.181 1.00 70.81 158 THR A N 1
ATOM 1219 C CA . THR A 1 158 ? 23.575 3.545 -20.836 1.00 70.81 158 THR A CA 1
ATOM 1220 C C . THR A 1 158 ? 23.327 4.762 -19.945 1.00 70.81 158 THR A C 1
ATOM 1222 O O . THR A 1 158 ? 22.849 4.613 -18.821 1.00 70.81 158 THR A O 1
ATOM 1225 N N . SER A 1 159 ? 23.577 5.970 -20.459 1.00 73.06 159 SER A N 1
ATOM 1226 C CA . SER A 1 159 ? 23.336 7.226 -19.735 1.00 73.06 159 SER A CA 1
ATOM 1227 C C . SER A 1 159 ? 21.854 7.408 -19.391 1.00 73.06 159 SER A C 1
ATOM 1229 O O . SER A 1 159 ? 21.503 7.681 -18.241 1.00 73.06 159 SER A O 1
ATOM 1231 N N . SER A 1 160 ? 20.967 7.150 -20.357 1.00 66.06 160 SER A N 1
ATOM 1232 C CA . SER A 1 160 ? 19.515 7.242 -20.158 1.00 66.06 160 SER A CA 1
ATOM 1233 C C . SER A 1 160 ? 19.023 6.252 -19.098 1.00 66.06 160 SER A C 1
ATOM 1235 O O . SER A 1 160 ? 18.225 6.608 -18.231 1.00 66.06 160 SER A O 1
ATOM 1237 N N . LEU A 1 161 ? 19.523 5.014 -19.128 1.00 66.56 161 LEU A N 1
ATOM 1238 C CA . LEU A 1 161 ? 19.158 3.989 -18.154 1.00 66.56 161 LEU A CA 1
ATOM 1239 C C . LEU A 1 161 ? 19.683 4.326 -16.750 1.00 66.56 161 LEU A C 1
ATOM 1241 O O . LEU A 1 161 ? 18.958 4.158 -15.770 1.00 66.56 161 LEU A O 1
ATOM 1245 N N . SER A 1 162 ? 20.897 4.875 -16.651 1.00 71.81 162 SER A N 1
ATOM 1246 C CA . SER A 1 162 ? 21.467 5.352 -15.386 1.00 71.81 162 SER A CA 1
ATOM 1247 C C . SER A 1 162 ? 20.643 6.492 -14.783 1.00 71.81 162 SER A C 1
ATOM 1249 O O . SER A 1 162 ? 20.344 6.478 -13.587 1.00 71.81 162 SER A O 1
ATOM 1251 N N . ALA A 1 163 ? 20.200 7.446 -15.609 1.00 72.19 163 ALA A N 1
ATOM 1252 C CA . ALA A 1 163 ? 19.309 8.518 -15.173 1.00 72.19 163 ALA A CA 1
ATOM 1253 C C . ALA A 1 163 ? 17.963 7.971 -14.660 1.00 72.19 163 ALA A C 1
ATOM 1255 O O . ALA A 1 163 ? 17.495 8.389 -13.601 1.00 72.19 163 ALA A O 1
ATOM 1256 N N . LEU A 1 164 ? 17.368 6.986 -15.345 1.00 66.62 164 LEU A N 1
ATOM 1257 C CA . LEU A 1 164 ? 16.120 6.344 -14.906 1.00 66.62 164 LEU A CA 1
ATOM 1258 C C . LEU A 1 164 ? 16.260 5.618 -13.560 1.00 66.62 164 LEU A C 1
ATOM 1260 O O . LEU A 1 164 ? 15.352 5.696 -12.724 1.00 66.62 164 LEU A O 1
ATOM 1264 N N . VAL A 1 165 ? 17.384 4.935 -13.326 1.00 68.38 165 VAL A N 1
ATOM 1265 C CA . VAL A 1 165 ? 17.685 4.297 -12.033 1.00 68.38 165 VAL A CA 1
ATOM 1266 C C . VAL A 1 165 ? 17.811 5.349 -10.931 1.00 68.38 165 VAL A C 1
ATOM 1268 O O . VAL A 1 165 ? 17.196 5.195 -9.874 1.00 68.38 165 VAL A O 1
ATOM 1271 N N . GLY A 1 166 ? 18.531 6.445 -11.195 1.00 73.25 166 GLY A N 1
ATOM 1272 C CA . GLY A 1 166 ? 18.671 7.566 -10.262 1.00 73.25 166 GLY A CA 1
ATOM 1273 C C . GLY A 1 166 ? 17.330 8.213 -9.905 1.00 73.25 166 GLY A C 1
ATOM 1274 O O . GLY A 1 166 ? 17.023 8.387 -8.726 1.00 73.25 166 GLY A O 1
ATOM 1275 N N . ILE A 1 167 ? 16.479 8.481 -10.903 1.00 70.00 167 ILE A N 1
ATOM 1276 C CA . ILE A 1 167 ? 15.121 9.008 -10.691 1.00 70.00 167 ILE A CA 1
ATOM 1277 C C . ILE A 1 167 ? 14.287 8.025 -9.862 1.00 70.00 167 ILE A C 1
ATOM 1279 O O . ILE A 1 167 ? 13.616 8.431 -8.917 1.00 70.00 167 ILE A O 1
ATOM 1283 N N . SER A 1 168 ? 14.350 6.727 -10.164 1.00 69.00 168 SER A N 1
ATOM 1284 C CA . SER A 1 168 ? 13.612 5.695 -9.421 1.00 69.00 168 SER A CA 1
ATOM 1285 C C . SER A 1 168 ? 14.031 5.631 -7.948 1.00 69.00 168 SER A C 1
ATOM 1287 O O . SER A 1 168 ? 13.177 5.504 -7.064 1.00 69.00 168 SER A O 1
ATOM 1289 N N . ALA A 1 169 ? 15.333 5.760 -7.673 1.00 76.75 169 ALA A N 1
ATOM 1290 C CA . ALA A 1 169 ? 15.866 5.848 -6.317 1.00 76.75 169 ALA A CA 1
ATOM 1291 C C . ALA A 1 169 ? 15.379 7.119 -5.602 1.00 76.75 169 ALA A C 1
ATOM 1293 O O . ALA A 1 169 ? 14.865 7.025 -4.485 1.00 76.75 169 ALA A O 1
ATOM 1294 N N . GLY A 1 170 ? 15.439 8.274 -6.275 1.00 74.12 170 GLY A N 1
ATOM 1295 C CA . GLY A 1 170 ? 14.936 9.548 -5.758 1.00 74.12 170 GLY A CA 1
ATOM 1296 C C . GLY A 1 170 ? 13.445 9.503 -5.418 1.00 74.12 170 GLY A C 1
ATOM 1297 O O . GLY A 1 170 ? 13.059 9.845 -4.305 1.00 74.12 170 GLY A O 1
ATOM 1298 N N . VAL A 1 171 ? 12.608 8.983 -6.320 1.00 70.00 171 VAL A N 1
ATOM 1299 C CA . VAL A 1 171 ? 11.156 8.823 -6.107 1.00 70.00 171 VAL A CA 1
ATOM 1300 C C . VAL A 1 171 ? 10.864 7.893 -4.926 1.00 70.00 171 VAL A C 1
ATOM 1302 O O . VAL A 1 171 ? 9.983 8.173 -4.111 1.00 70.00 171 VAL A O 1
ATOM 1305 N N . THR A 1 172 ? 11.604 6.790 -4.800 1.00 73.88 172 THR A N 1
ATOM 1306 C CA . THR A 1 172 ? 11.404 5.829 -3.702 1.00 73.88 172 THR A CA 1
ATOM 1307 C C . THR A 1 172 ? 11.792 6.417 -2.350 1.00 73.88 172 THR A C 1
ATOM 1309 O O . THR A 1 172 ? 11.086 6.180 -1.364 1.00 73.88 172 THR A O 1
ATOM 1312 N N . GLY A 1 173 ? 12.886 7.183 -2.310 1.00 73.19 173 GLY A N 1
ATOM 1313 C CA . GLY A 1 173 ? 13.325 7.921 -1.128 1.00 73.19 173 GLY A CA 1
ATOM 1314 C C . GLY A 1 173 ? 12.348 9.032 -0.756 1.00 73.19 173 GLY A C 1
ATOM 1315 O O . GLY A 1 173 ? 11.936 9.112 0.396 1.00 73.19 173 GLY A O 1
ATOM 1316 N N . TYR A 1 174 ? 11.897 9.809 -1.742 1.00 75.75 174 TYR A N 1
ATOM 1317 C CA . TYR A 1 174 ? 10.968 10.918 -1.551 1.00 75.75 174 TYR A CA 1
ATOM 1318 C C . TYR A 1 174 ? 9.628 10.457 -0.978 1.00 75.75 174 TYR A C 1
ATOM 1320 O O . TYR A 1 174 ? 9.200 10.934 0.062 1.00 75.75 174 TYR A O 1
ATOM 1328 N N . PHE A 1 175 ? 8.958 9.476 -1.587 1.00 73.50 175 PHE A N 1
ATOM 1329 C CA . PHE A 1 175 ? 7.629 9.071 -1.110 1.00 73.50 175 PHE A CA 1
ATOM 1330 C C . PHE A 1 175 ? 7.654 8.210 0.164 1.00 73.50 175 PHE A C 1
ATOM 1332 O O . PHE A 1 175 ? 6.587 7.903 0.712 1.00 73.50 175 PHE A O 1
ATOM 1339 N N . LYS A 1 176 ? 8.843 7.798 0.633 1.00 81.38 176 LYS A N 1
ATOM 1340 C CA . LYS A 1 176 ? 9.054 6.997 1.853 1.00 81.38 176 LYS A CA 1
ATOM 1341 C C . LYS A 1 176 ? 8.072 5.820 1.966 1.00 81.38 176 LYS A C 1
ATOM 1343 O O . LYS A 1 176 ? 7.512 5.535 3.028 1.00 81.38 176 LYS A O 1
ATOM 1348 N N . PHE A 1 177 ? 7.848 5.104 0.855 1.00 76.75 177 PHE A N 1
ATOM 1349 C CA . PHE A 1 177 ? 6.844 4.029 0.775 1.00 76.75 177 PHE A CA 1
ATOM 1350 C C . PHE A 1 177 ? 7.050 2.948 1.843 1.00 76.75 177 PHE A C 1
ATOM 1352 O O . PHE A 1 177 ? 6.084 2.418 2.392 1.00 76.75 177 PHE A O 1
ATOM 1359 N N . ARG A 1 178 ? 8.308 2.637 2.173 1.00 83.75 178 ARG A N 1
ATOM 1360 C CA . ARG A 1 178 ? 8.654 1.682 3.230 1.00 83.75 178 ARG A CA 1
ATOM 1361 C C . ARG A 1 178 ? 8.144 2.135 4.600 1.00 83.75 178 ARG A C 1
ATOM 1363 O O . ARG A 1 178 ? 7.516 1.339 5.292 1.00 83.75 178 ARG A O 1
ATOM 1370 N N . GLU A 1 179 ? 8.383 3.388 4.975 1.00 87.38 179 GLU A N 1
ATOM 1371 C CA . GLU A 1 179 ? 7.978 3.936 6.276 1.00 87.38 179 GLU A CA 1
ATOM 1372 C C . GLU A 1 179 ? 6.459 3.983 6.397 1.00 87.38 179 GLU A C 1
ATOM 1374 O O . GLU A 1 179 ? 5.909 3.439 7.351 1.00 87.38 179 GLU A O 1
ATOM 1379 N N . ARG A 1 180 ? 5.765 4.504 5.374 1.00 83.75 180 ARG A N 1
ATOM 1380 C CA . ARG A 1 180 ? 4.294 4.486 5.329 1.00 83.75 180 ARG A CA 1
ATOM 1381 C C . ARG A 1 180 ? 3.752 3.059 5.463 1.00 83.75 180 ARG A C 1
ATOM 1383 O O . ARG A 1 180 ? 2.765 2.833 6.151 1.00 83.75 180 ARG A O 1
ATOM 1390 N N . GLY A 1 181 ? 4.390 2.082 4.814 1.00 85.25 181 GLY A N 1
ATOM 1391 C CA . GLY A 1 181 ? 4.000 0.675 4.904 1.00 85.25 181 GLY A CA 1
ATOM 1392 C C . GLY A 1 181 ? 4.133 0.085 6.312 1.00 85.25 181 GLY A C 1
ATOM 1393 O O . GLY A 1 181 ? 3.196 -0.547 6.797 1.00 85.25 181 GLY A O 1
ATOM 1394 N N . THR A 1 182 ? 5.271 0.304 6.970 1.00 91.12 182 THR A N 1
ATOM 1395 C CA . THR A 1 182 ? 5.535 -0.174 8.340 1.00 91.12 182 THR A CA 1
ATOM 1396 C C . THR A 1 182 ? 4.606 0.490 9.352 1.00 91.12 182 THR A C 1
ATOM 1398 O O . THR A 1 182 ? 4.029 -0.182 10.202 1.00 91.12 182 THR A O 1
ATOM 1401 N N . THR A 1 183 ? 4.408 1.797 9.213 1.00 92.50 183 THR A N 1
ATOM 1402 C CA . THR A 1 183 ? 3.576 2.609 10.100 1.00 92.50 183 THR A CA 1
ATOM 1403 C C . THR A 1 183 ? 2.101 2.197 10.006 1.00 92.50 183 THR A C 1
ATOM 1405 O O . THR A 1 183 ? 1.476 1.979 11.042 1.00 92.50 183 THR A O 1
ATOM 1408 N N . SER A 1 184 ? 1.557 1.965 8.800 1.00 90.00 184 SER A N 1
ATOM 1409 C CA . SER A 1 184 ? 0.199 1.411 8.644 1.00 90.00 184 SER A CA 1
ATOM 1410 C C . SER A 1 184 ? 0.061 -0.007 9.216 1.00 90.00 184 SER A C 1
ATOM 1412 O O . SER A 1 184 ? -0.974 -0.326 9.793 1.00 90.00 184 SER A O 1
ATOM 1414 N N . GLN A 1 185 ? 1.084 -0.857 9.068 1.00 94.00 185 GLN A N 1
ATOM 1415 C CA . GLN A 1 185 ? 1.062 -2.219 9.612 1.00 94.00 185 GLN A CA 1
ATOM 1416 C C . GLN A 1 185 ? 1.029 -2.206 11.145 1.00 94.00 185 GLN A C 1
ATOM 1418 O O . GLN A 1 185 ? 0.151 -2.832 11.725 1.00 94.00 185 GLN A O 1
ATOM 1423 N N . SER A 1 186 ? 1.913 -1.426 11.780 1.00 94.75 186 SER A N 1
ATOM 1424 C CA . SER A 1 186 ? 1.947 -1.267 13.241 1.00 94.75 186 SER A CA 1
ATOM 1425 C C . SER A 1 186 ? 0.592 -0.834 13.790 1.00 94.75 186 SER A C 1
ATOM 1427 O O . SER A 1 186 ? 0.135 -1.365 14.789 1.00 94.75 186 SER A O 1
ATOM 1429 N N . THR A 1 187 ? -0.094 0.086 13.111 1.00 95.00 187 THR A N 1
ATOM 1430 C CA . THR A 1 187 ? -1.432 0.526 13.528 1.00 95.00 187 THR A CA 1
ATOM 1431 C C . THR A 1 187 ? -2.489 -0.548 13.382 1.00 95.00 187 THR A C 1
ATOM 1433 O O . THR A 1 187 ? -3.344 -0.663 14.256 1.00 95.00 187 THR A O 1
ATOM 1436 N N . ALA A 1 188 ? -2.452 -1.335 12.306 1.00 94.62 188 ALA A N 1
ATOM 1437 C CA . ALA A 1 188 ? -3.356 -2.470 12.181 1.00 94.62 188 ALA A CA 1
ATOM 1438 C C . ALA A 1 188 ? -3.171 -3.445 13.353 1.00 94.62 188 ALA A C 1
ATOM 1440 O O . ALA A 1 188 ? -4.156 -3.887 13.941 1.00 94.62 188 ALA A O 1
ATOM 1441 N N . ASP A 1 189 ? -1.917 -3.721 13.709 1.00 96.62 189 ASP A N 1
ATOM 1442 C CA . ASP A 1 189 ? -1.561 -4.641 14.787 1.00 96.62 189 ASP A CA 1
ATOM 1443 C C . ASP A 1 189 ? -1.933 -4.059 16.172 1.00 96.62 189 ASP A C 1
ATOM 1445 O O . ASP A 1 189 ? -2.465 -4.778 17.020 1.00 96.62 189 ASP A O 1
ATOM 1449 N N . ASP A 1 190 ? -1.778 -2.746 16.385 1.00 96.19 190 ASP A N 1
ATOM 1450 C CA . ASP A 1 190 ? -2.204 -2.052 17.611 1.00 96.19 190 ASP A CA 1
ATOM 1451 C C . ASP A 1 190 ? -3.732 -2.091 17.803 1.00 96.19 190 ASP A C 1
ATOM 1453 O O . ASP A 1 190 ? -4.223 -2.338 18.912 1.00 96.19 190 ASP A O 1
ATOM 1457 N N . ILE A 1 191 ? -4.504 -1.866 16.732 1.00 95.19 191 ILE A N 1
ATOM 1458 C CA . ILE A 1 191 ? -5.975 -1.934 16.775 1.00 95.19 191 ILE A CA 1
ATOM 1459 C C . ILE A 1 191 ? -6.430 -3.382 16.999 1.00 95.19 191 ILE A C 1
ATOM 1461 O O . ILE A 1 191 ? -7.310 -3.618 17.827 1.00 95.19 191 ILE A O 1
ATOM 1465 N N . GLU A 1 192 ? -5.820 -4.359 16.322 1.00 95.94 192 GLU A N 1
ATOM 1466 C CA . GLU A 1 192 ? -6.142 -5.784 16.487 1.00 95.94 192 GLU A CA 1
ATOM 1467 C C . GLU A 1 192 ? -5.831 -6.278 17.907 1.00 95.94 192 GLU A C 1
ATOM 1469 O O . GLU A 1 192 ? -6.644 -6.979 18.516 1.00 95.94 192 GLU A O 1
ATOM 1474 N N . LYS A 1 193 ? -4.707 -5.845 18.490 1.00 95.69 193 LYS A N 1
ATOM 1475 C CA . LYS A 1 193 ? -4.374 -6.124 19.892 1.00 95.69 193 LYS A CA 1
ATOM 1476 C C . LYS A 1 193 ? -5.475 -5.630 20.834 1.00 95.69 193 LYS A C 1
ATOM 1478 O O . LYS A 1 193 ? -5.906 -6.382 21.705 1.00 95.69 193 LYS A O 1
ATOM 1483 N N . ASN A 1 194 ? -5.963 -4.403 20.642 1.00 94.50 194 ASN A N 1
ATOM 1484 C CA . ASN A 1 194 ? -7.058 -3.841 21.443 1.00 94.50 194 ASN A CA 1
ATOM 1485 C C . ASN A 1 194 ? -8.405 -4.537 21.181 1.00 94.50 194 ASN A C 1
ATOM 1487 O O . ASN A 1 194 ? -9.202 -4.729 22.102 1.00 94.50 194 ASN A O 1
ATOM 1491 N N . TYR A 1 195 ? -8.661 -4.955 19.942 1.00 94.69 195 TYR A N 1
ATOM 1492 C CA . TYR A 1 195 ? -9.867 -5.700 19.577 1.00 94.69 195 TYR A CA 1
ATOM 1493 C C . TYR A 1 195 ? -9.934 -7.053 20.302 1.00 94.69 195 TYR A C 1
ATOM 1495 O O . TYR A 1 195 ? -10.969 -7.408 20.879 1.00 94.69 195 TYR A O 1
ATOM 1503 N N . ASN A 1 196 ? -8.808 -7.770 20.331 1.00 94.50 196 ASN A N 1
ATOM 1504 C CA . ASN A 1 196 ? -8.678 -9.038 21.042 1.00 94.50 196 ASN A CA 1
ATOM 1505 C C . ASN A 1 196 ? -8.729 -8.828 22.563 1.00 94.50 196 ASN A C 1
ATOM 1507 O O . ASN A 1 196 ? -9.478 -9.520 23.250 1.00 94.50 196 ASN A O 1
ATOM 1511 N N . ALA A 1 197 ? -8.004 -7.836 23.090 1.00 93.44 197 ALA A N 1
ATOM 1512 C CA . ALA A 1 197 ? -7.978 -7.545 24.524 1.00 93.44 197 ALA A CA 1
ATOM 1513 C C . ALA A 1 197 ? -9.362 -7.151 25.073 1.00 93.44 197 ALA A C 1
ATOM 1515 O O . ALA A 1 197 ? -9.762 -7.646 26.124 1.00 93.44 197 ALA A O 1
ATOM 1516 N N . SER A 1 198 ? -10.136 -6.348 24.334 1.00 92.94 198 SER A N 1
ATOM 1517 C CA . SER A 1 198 ? -11.515 -5.994 24.710 1.00 92.94 198 SER A CA 1
ATOM 1518 C C . SER A 1 198 ? -12.490 -7.177 24.647 1.00 92.94 198 SER A C 1
ATOM 1520 O O . SER A 1 198 ? -13.469 -7.203 25.393 1.00 92.94 198 SER A O 1
ATOM 1522 N N . GLY A 1 199 ? -12.234 -8.162 23.778 1.00 89.88 199 GLY A N 1
ATOM 1523 C CA . GLY A 1 199 ? -13.044 -9.377 23.661 1.00 89.88 199 GLY A CA 1
ATOM 1524 C C . GLY A 1 199 ? -12.803 -10.374 24.784 1.00 89.88 199 GLY A C 1
ATOM 1525 O O . GLY A 1 199 ? -13.755 -10.905 25.349 1.00 89.88 199 GLY A O 1
ATOM 1526 N N . PHE A 1 200 ? -11.535 -10.591 25.125 1.00 91.69 200 PHE A N 1
ATOM 1527 C CA . PHE A 1 200 ? -11.124 -11.524 26.174 1.00 91.69 200 PHE A CA 1
ATOM 1528 C C . PHE A 1 200 ? -11.032 -10.885 27.566 1.00 91.69 200 PHE A C 1
ATOM 1530 O O . PHE A 1 200 ? -10.693 -11.579 28.517 1.00 91.69 200 PHE A O 1
ATOM 1537 N N . GLN A 1 201 ? -11.333 -9.586 27.691 1.00 89.75 201 GLN A N 1
ATOM 1538 C CA . GLN A 1 201 ? -11.215 -8.817 28.939 1.00 89.75 201 GLN A CA 1
ATOM 1539 C C . GLN A 1 201 ? -9.806 -8.917 29.545 1.00 89.75 201 GLN A C 1
ATOM 1541 O O . GLN A 1 201 ? -9.622 -9.206 30.725 1.00 89.75 201 GLN A O 1
ATOM 1546 N N . LEU A 1 202 ? -8.795 -8.706 28.702 1.00 91.69 202 LEU A N 1
ATOM 1547 C CA . LEU A 1 202 ? -7.383 -8.763 29.078 1.00 91.69 202 LEU A CA 1
ATOM 1548 C C . LEU A 1 202 ? -6.809 -7.352 29.261 1.00 91.69 202 LEU A C 1
ATOM 1550 O O . LEU A 1 202 ? -7.227 -6.410 28.585 1.00 91.69 202 LEU A O 1
ATOM 1554 N N . GLY A 1 203 ? -5.798 -7.227 30.125 1.00 91.12 203 GLY A N 1
ATOM 1555 C CA . GLY A 1 203 ? -5.069 -5.973 30.349 1.00 91.12 203 GLY A CA 1
ATOM 1556 C C . GLY A 1 203 ? -5.988 -4.848 30.822 1.00 91.12 203 GLY A C 1
ATOM 1557 O O . GLY A 1 203 ? -6.763 -5.038 31.754 1.00 91.12 203 GLY A O 1
ATOM 1558 N N . ASP A 1 204 ? -5.939 -3.708 30.130 1.00 88.50 204 ASP A N 1
ATOM 1559 C CA . ASP A 1 204 ? -6.725 -2.505 30.447 1.00 88.50 204 ASP A CA 1
ATOM 1560 C C . ASP A 1 204 ? -8.247 -2.710 30.349 1.00 88.50 204 ASP A C 1
ATOM 1562 O O . ASP A 1 204 ? -9.005 -1.843 30.761 1.00 88.50 204 ASP A O 1
ATOM 1566 N N . TYR A 1 205 ? -8.710 -3.841 29.804 1.00 92.00 205 TYR A N 1
ATOM 1567 C CA . TYR A 1 205 ? -10.132 -4.179 29.675 1.00 92.00 205 TYR A CA 1
ATOM 1568 C C . TYR A 1 205 ? -10.616 -5.194 30.724 1.00 92.00 205 TYR A C 1
ATOM 1570 O O . TYR A 1 205 ? -11.769 -5.634 30.663 1.00 92.00 205 TYR A O 1
ATOM 1578 N N . ALA A 1 206 ? -9.745 -5.608 31.650 1.00 91.19 206 ALA A N 1
ATOM 1579 C CA . ALA A 1 206 ? -10.070 -6.586 32.681 1.00 91.19 206 ALA A CA 1
ATOM 1580 C C . ALA A 1 206 ? -11.126 -6.053 33.659 1.00 91.19 206 ALA A C 1
ATOM 1582 O O . ALA A 1 206 ? -11.098 -4.887 34.045 1.00 91.19 206 ALA A O 1
ATOM 1583 N N . ALA A 1 207 ? -12.058 -6.925 34.060 1.00 88.75 207 ALA A N 1
ATOM 1584 C CA . ALA A 1 207 ? -13.129 -6.636 35.022 1.00 88.75 207 ALA A CA 1
ATOM 1585 C C . ALA A 1 207 ? -14.061 -5.454 34.663 1.00 88.75 207 ALA A C 1
ATOM 1587 O O . ALA A 1 207 ? -14.860 -5.027 35.494 1.00 88.75 207 ALA A O 1
ATOM 1588 N N . MET A 1 208 ? -14.003 -4.936 33.432 1.00 90.75 208 MET A N 1
ATOM 1589 C CA . MET A 1 208 ? -14.917 -3.894 32.966 1.00 90.75 208 MET A CA 1
ATOM 1590 C C . MET A 1 208 ? -16.243 -4.496 32.506 1.00 90.75 208 MET A C 1
ATOM 1592 O O . MET A 1 208 ? -16.258 -5.448 31.718 1.00 90.75 208 MET A O 1
ATOM 1596 N N . GLU A 1 209 ? -17.356 -3.882 32.910 1.00 89.94 209 GLU A N 1
ATOM 1597 C CA . GLU A 1 209 ? -18.663 -4.149 32.306 1.00 89.94 209 GLU A CA 1
ATOM 1598 C C . GLU A 1 209 ? -18.665 -3.823 30.805 1.00 89.94 209 GLU A C 1
ATOM 1600 O O . GLU A 1 209 ? -17.830 -3.074 30.294 1.00 89.94 209 GLU A O 1
ATOM 1605 N N . GLU A 1 210 ? -19.607 -4.404 30.064 1.00 87.19 210 GLU A N 1
ATOM 1606 C CA . GLU A 1 210 ? -19.591 -4.367 28.602 1.00 87.19 210 GLU A CA 1
ATOM 1607 C C . GLU A 1 210 ? -19.616 -2.948 28.015 1.00 87.19 210 GLU A C 1
ATOM 1609 O O . GLU A 1 210 ? -18.769 -2.616 27.185 1.00 87.19 210 GLU A O 1
ATOM 1614 N N . THR A 1 211 ? -20.552 -2.103 28.442 1.00 89.00 211 THR A N 1
ATOM 1615 C CA . THR A 1 211 ? -20.685 -0.736 27.926 1.00 89.00 211 THR A CA 1
ATOM 1616 C C . THR A 1 211 ? -19.435 0.119 28.181 1.00 89.00 211 THR A C 1
ATOM 1618 O O . THR A 1 211 ? -18.885 0.634 27.203 1.00 89.00 211 THR A O 1
ATOM 1621 N N . PRO A 1 212 ? -18.906 0.255 29.418 1.00 91.25 212 PRO A N 1
ATOM 1622 C CA . PRO A 1 212 ? -17.679 1.023 29.647 1.00 91.25 212 PRO A CA 1
ATOM 1623 C C . PRO A 1 212 ? -16.461 0.427 28.927 1.00 91.25 212 PRO A C 1
ATOM 1625 O O . PRO A 1 212 ? -15.637 1.180 28.407 1.00 91.25 212 PRO A O 1
ATOM 1628 N N . ARG A 1 213 ? -16.378 -0.905 28.796 1.00 92.38 213 ARG A N 1
ATOM 1629 C CA . ARG A 1 213 ? -15.318 -1.577 28.030 1.00 92.38 213 ARG A CA 1
ATOM 1630 C C . ARG A 1 213 ? -15.339 -1.188 26.553 1.00 92.38 213 ARG A C 1
ATOM 1632 O O . ARG A 1 213 ? -14.291 -0.910 25.972 1.00 92.38 213 ARG A O 1
ATOM 1639 N N . LEU A 1 214 ? -16.524 -1.157 25.943 1.00 91.50 214 LEU A N 1
ATOM 1640 C CA . LEU A 1 214 ? -16.676 -0.769 24.543 1.00 91.50 214 LEU A CA 1
ATOM 1641 C C . LEU A 1 214 ? -16.427 0.731 24.319 1.00 91.50 214 LEU A C 1
ATOM 1643 O O . LEU A 1 214 ? -15.852 1.091 23.292 1.00 91.50 214 LEU A O 1
ATOM 1647 N N . ILE A 1 215 ? -16.794 1.594 25.274 1.00 92.12 215 ILE A N 1
ATOM 1648 C CA . ILE A 1 215 ? -16.451 3.027 25.239 1.00 92.12 215 ILE A CA 1
ATOM 1649 C C . ILE A 1 215 ? -14.930 3.206 25.287 1.00 92.12 215 ILE A C 1
ATOM 1651 O O . ILE A 1 215 ? -14.368 3.911 24.447 1.00 92.12 215 ILE A O 1
ATOM 1655 N N . HIS A 1 216 ? -14.256 2.534 26.226 1.00 92.94 216 HIS A N 1
ATOM 1656 C CA . HIS A 1 216 ? -12.799 2.582 26.354 1.00 92.94 216 HIS A CA 1
ATOM 1657 C C . HIS A 1 216 ? -12.102 2.081 25.081 1.00 92.94 216 HIS A C 1
ATOM 1659 O O . HIS A 1 216 ? -11.149 2.695 24.594 1.00 92.94 216 HIS A O 1
ATOM 1665 N N . TYR A 1 217 ? -12.621 0.997 24.499 1.00 94.38 217 TYR A N 1
ATOM 1666 C CA . TYR A 1 217 ? -12.145 0.465 23.227 1.00 94.38 217 TYR A CA 1
ATOM 1667 C C . TYR A 1 217 ? -12.293 1.489 22.094 1.00 94.38 217 TYR A C 1
ATOM 1669 O O . TYR A 1 217 ? -11.313 1.789 21.412 1.00 94.38 217 TYR A O 1
ATOM 1677 N N . ALA A 1 218 ? -13.486 2.065 21.921 1.00 93.19 218 ALA A N 1
ATOM 1678 C CA . ALA A 1 218 ? -13.746 3.048 20.873 1.00 93.19 218 ALA A CA 1
ATOM 1679 C C . ALA A 1 218 ? -12.841 4.283 21.009 1.00 93.19 218 ALA A C 1
ATOM 1681 O O . ALA A 1 218 ? -12.208 4.691 20.035 1.00 93.19 218 ALA A O 1
ATOM 1682 N N . GLY A 1 219 ? -12.691 4.818 22.225 1.00 93.56 219 GLY A N 1
ATOM 1683 C CA . GLY A 1 219 ? -11.780 5.934 22.496 1.00 93.56 219 GLY A CA 1
ATOM 1684 C C . GLY A 1 219 ? -10.316 5.597 22.191 1.00 93.56 219 GLY A C 1
ATOM 1685 O O . GLY A 1 219 ? -9.597 6.406 21.603 1.00 93.56 219 GLY A O 1
ATOM 1686 N N . THR A 1 220 ? -9.879 4.378 22.518 1.00 94.69 220 THR A N 1
ATOM 1687 C CA . THR A 1 220 ? -8.515 3.915 22.224 1.00 94.69 220 THR A CA 1
ATOM 1688 C C . THR A 1 220 ? -8.264 3.794 20.721 1.00 94.69 220 THR A C 1
ATOM 1690 O O . THR A 1 220 ? -7.219 4.236 20.241 1.00 94.69 220 THR A O 1
ATOM 1693 N N . VAL A 1 221 ? -9.217 3.247 19.959 1.00 94.62 221 VAL A N 1
ATOM 1694 C CA . VAL A 1 221 ? -9.104 3.135 18.496 1.00 94.62 221 VAL A CA 1
ATOM 1695 C C . VAL A 1 221 ? -9.073 4.510 17.832 1.00 94.62 221 VAL A C 1
ATOM 1697 O O . VAL A 1 221 ? -8.240 4.733 16.951 1.00 94.62 221 VAL A O 1
ATOM 1700 N N . GLU A 1 222 ? -9.917 5.453 18.259 1.00 93.62 222 GLU A N 1
ATOM 1701 C CA . GLU A 1 222 ? -9.883 6.819 17.720 1.00 93.62 222 GLU A CA 1
ATOM 1702 C C . GLU A 1 222 ? -8.553 7.519 18.020 1.00 93.62 222 GLU A C 1
ATOM 1704 O O . GLU A 1 222 ? -7.951 8.088 17.107 1.00 93.62 222 GLU A O 1
ATOM 1709 N N . ARG A 1 223 ? -8.008 7.375 19.235 1.00 95.25 223 ARG A N 1
ATOM 1710 C CA . ARG A 1 223 ? -6.670 7.892 19.563 1.00 95.25 223 ARG A CA 1
ATOM 1711 C C . ARG A 1 223 ? -5.588 7.310 18.648 1.00 95.25 223 ARG A C 1
ATOM 1713 O O . ARG A 1 223 ? -4.764 8.058 18.123 1.00 95.25 223 ARG A O 1
ATOM 1720 N N . ILE A 1 224 ? -5.601 5.997 18.408 1.00 95.38 224 ILE A N 1
ATOM 1721 C CA . ILE A 1 224 ? -4.646 5.336 17.501 1.00 95.38 224 ILE A CA 1
ATOM 1722 C C . ILE A 1 224 ? -4.774 5.883 16.066 1.00 95.38 224 ILE A C 1
ATOM 1724 O O . ILE A 1 224 ? -3.765 6.142 15.402 1.00 95.38 224 ILE A O 1
ATOM 1728 N N . LYS A 1 225 ? -6.002 6.103 15.578 1.00 92.62 225 LYS A N 1
ATOM 1729 C CA . LYS A 1 2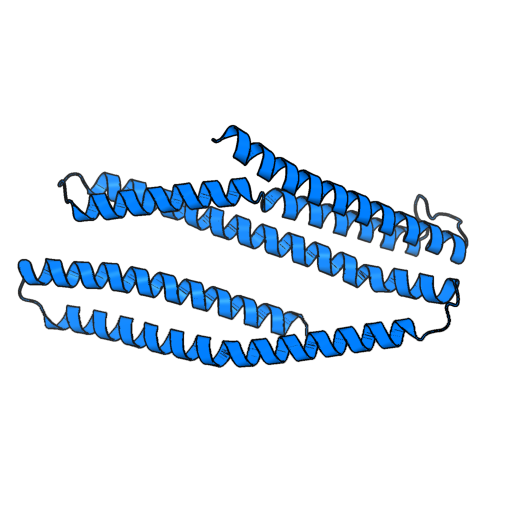25 ? -6.254 6.688 14.249 1.00 92.62 225 LYS A CA 1
ATOM 1730 C C . LYS A 1 225 ? -5.748 8.127 14.150 1.00 92.62 225 LYS A C 1
ATOM 1732 O O . LYS A 1 225 ? -5.175 8.506 13.126 1.00 92.62 225 LYS A O 1
ATOM 1737 N N . GLU A 1 226 ? -5.938 8.930 15.191 1.00 92.62 226 GLU A N 1
ATOM 1738 C CA . GLU A 1 226 ? -5.410 10.294 15.253 1.00 92.62 226 GLU A CA 1
ATOM 1739 C C . GLU A 1 226 ? -3.881 10.321 15.271 1.00 92.62 226 GLU A C 1
ATOM 1741 O O . GLU A 1 226 ? -3.271 11.114 14.550 1.00 92.62 226 GLU A O 1
ATOM 1746 N N . GLU A 1 227 ? -3.250 9.444 16.054 1.00 92.94 227 GLU A N 1
ATOM 1747 C CA . GLU A 1 227 ? -1.795 9.283 16.059 1.00 92.94 227 GLU A CA 1
ATOM 1748 C C . GLU A 1 227 ? -1.277 8.902 14.672 1.00 92.94 227 GLU A C 1
ATOM 1750 O O . GLU A 1 227 ? -0.283 9.473 14.216 1.00 92.94 227 GLU A O 1
ATOM 1755 N N . GLN A 1 228 ? -1.975 8.015 13.956 1.00 91.44 228 GLN A N 1
ATOM 1756 C CA . GLN A 1 228 ? -1.638 7.718 12.567 1.00 91.44 228 GLN A CA 1
ATOM 1757 C C . GLN A 1 228 ? -1.738 8.924 11.655 1.00 91.44 228 GLN A C 1
ATOM 1759 O O . GLN A 1 228 ? -0.794 9.220 10.929 1.00 91.44 228 GLN A O 1
ATOM 1764 N N . ARG A 1 229 ? -2.855 9.649 11.715 1.00 89.06 229 ARG A N 1
ATOM 1765 C CA . ARG A 1 229 ? -3.044 10.850 10.899 1.00 89.06 229 ARG A CA 1
ATOM 1766 C C . ARG A 1 229 ? -1.916 11.856 11.142 1.00 89.06 229 ARG A C 1
ATOM 1768 O O . ARG A 1 229 ? -1.388 12.425 10.192 1.00 89.06 229 ARG A O 1
ATOM 1775 N N . LYS A 1 230 ? -1.507 12.046 12.401 1.00 91.00 230 LYS A N 1
ATOM 1776 C CA . LYS A 1 230 ? -0.372 12.911 12.758 1.00 91.00 230 LYS A CA 1
ATOM 1777 C C . LYS A 1 230 ? 0.939 12.404 12.152 1.00 91.00 230 LYS A C 1
ATOM 1779 O O . LYS A 1 230 ? 1.686 13.208 11.601 1.00 91.00 230 LYS A O 1
ATOM 1784 N N . ARG A 1 231 ? 1.208 11.094 12.207 1.00 87.62 231 ARG A N 1
ATOM 1785 C CA . ARG A 1 231 ? 2.394 10.482 11.579 1.00 87.62 231 ARG A CA 1
ATOM 1786 C C . ARG A 1 231 ? 2.385 10.650 10.057 1.00 87.62 231 ARG A C 1
ATOM 1788 O O . ARG A 1 231 ? 3.417 10.993 9.493 1.00 87.62 231 ARG A O 1
ATOM 1795 N N . GLU A 1 232 ? 1.244 10.469 9.394 1.00 83.06 232 GLU A N 1
ATOM 1796 C CA . GLU A 1 232 ? 1.118 10.685 7.945 1.00 83.06 232 GLU A CA 1
ATOM 1797 C C . GLU A 1 232 ? 1.398 12.148 7.561 1.00 83.06 232 GLU A C 1
ATOM 1799 O O . GLU A 1 232 ? 2.183 12.389 6.645 1.00 83.06 232 GLU A O 1
ATOM 1804 N N . ILE A 1 233 ? 0.861 13.116 8.313 1.00 84.56 233 ILE A N 1
ATOM 1805 C CA . ILE A 1 233 ? 1.138 14.548 8.101 1.00 84.56 233 ILE A CA 1
ATOM 1806 C C . ILE A 1 233 ? 2.623 14.863 8.319 1.00 84.56 233 ILE A C 1
ATOM 1808 O O . ILE A 1 233 ? 3.221 15.593 7.532 1.00 84.56 233 ILE A O 1
ATOM 1812 N N . GLN A 1 234 ? 3.245 14.311 9.365 1.00 85.00 234 GLN A N 1
ATOM 1813 C CA . GLN A 1 234 ? 4.678 14.503 9.616 1.00 85.00 234 GLN A CA 1
ATOM 1814 C C . GLN A 1 234 ? 5.534 13.929 8.487 1.00 85.00 234 GLN A C 1
ATOM 1816 O O . GLN A 1 234 ? 6.518 14.550 8.088 1.00 85.00 234 GLN A O 1
ATOM 1821 N N . LEU A 1 235 ? 5.147 12.776 7.937 1.00 78.19 235 LEU A N 1
ATOM 1822 C CA . LEU A 1 235 ? 5.818 12.201 6.777 1.00 78.19 235 LEU A CA 1
ATOM 1823 C C . LEU A 1 235 ? 5.701 13.142 5.571 1.00 78.19 235 LEU A C 1
ATOM 1825 O O . LEU A 1 235 ? 6.726 13.444 4.971 1.00 78.19 235 LEU A O 1
ATOM 1829 N N . GLU A 1 236 ? 4.517 13.686 5.280 1.00 75.50 236 GLU A N 1
ATOM 1830 C CA . GLU A 1 236 ? 4.296 14.663 4.194 1.00 75.50 236 GLU A CA 1
ATOM 1831 C C . GLU A 1 236 ? 5.056 15.991 4.389 1.00 75.50 236 GLU A C 1
ATOM 1833 O O . GLU A 1 236 ? 5.569 16.594 3.440 1.00 75.50 236 GLU A O 1
ATOM 1838 N N . GLN A 1 237 ? 5.182 16.451 5.632 1.00 73.62 237 GLN A N 1
ATOM 1839 C CA . GLN A 1 237 ? 5.973 17.637 5.961 1.00 73.62 237 GLN A CA 1
ATOM 1840 C C . GLN A 1 237 ? 7.477 17.375 5.861 1.00 73.62 237 GLN A C 1
ATOM 1842 O O . GLN A 1 237 ? 8.217 18.237 5.392 1.00 73.62 237 GLN A O 1
ATOM 1847 N N . SER A 1 238 ? 7.945 16.191 6.266 1.00 71.62 238 SER A N 1
ATOM 1848 C CA . SER A 1 238 ? 9.355 15.820 6.113 1.00 71.62 238 SER A CA 1
ATOM 1849 C C . SER A 1 238 ? 9.749 15.767 4.637 1.00 71.62 238 SER A C 1
ATOM 1851 O O . SER A 1 238 ? 10.790 16.299 4.271 1.00 71.62 238 SER A O 1
ATOM 1853 N N . THR A 1 239 ? 8.871 15.241 3.776 1.00 65.69 239 THR A N 1
ATOM 1854 C CA . THR A 1 239 ? 9.124 15.168 2.334 1.00 65.69 239 THR A CA 1
ATOM 1855 C C . THR A 1 239 ? 9.165 16.545 1.680 1.00 65.69 239 THR A C 1
ATOM 1857 O O . THR A 1 239 ? 10.024 16.780 0.843 1.00 65.69 239 THR A O 1
ATOM 1860 N N . SER A 1 240 ? 8.308 17.483 2.101 1.00 60.88 240 SER A N 1
ATOM 1861 C CA . SER A 1 240 ? 8.325 18.863 1.579 1.00 60.88 240 SER A CA 1
ATOM 1862 C C . SER A 1 240 ? 9.456 19.730 2.148 1.00 60.88 240 SER A C 1
ATOM 1864 O O . SER A 1 240 ? 9.878 20.700 1.519 1.00 60.88 240 SER A O 1
ATOM 1866 N N . ARG A 1 241 ? 9.982 19.403 3.336 1.00 57.94 241 ARG A N 1
ATOM 1867 C CA . ARG A 1 241 ? 11.179 20.061 3.880 1.00 57.94 241 ARG A CA 1
ATOM 1868 C C . ARG A 1 241 ? 12.440 19.626 3.136 1.00 57.94 241 ARG A C 1
ATOM 1870 O O . ARG A 1 241 ? 13.235 20.500 2.799 1.00 57.94 241 ARG A O 1
ATOM 1877 N N . ASP A 1 242 ? 12.577 18.331 2.849 1.00 59.78 242 ASP A N 1
ATOM 1878 C CA . ASP A 1 242 ? 13.705 17.789 2.078 1.00 59.78 242 ASP A CA 1
ATOM 1879 C C . ASP A 1 242 ? 13.788 18.441 0.674 1.00 59.78 242 ASP A C 1
ATOM 1881 O O . ASP A 1 242 ? 14.887 18.707 0.187 1.00 59.78 242 ASP A O 1
ATOM 1885 N N . GLU A 1 243 ? 12.648 18.809 0.064 1.00 55.78 243 GLU A N 1
ATOM 1886 C CA . GLU A 1 243 ? 12.593 19.573 -1.201 1.00 55.78 243 GLU A CA 1
ATOM 1887 C C . GLU A 1 243 ? 13.241 20.958 -1.110 1.00 55.78 243 GLU A C 1
ATOM 1889 O O . GLU A 1 243 ? 13.984 21.343 -2.010 1.00 55.78 243 GLU A O 1
ATOM 1894 N N . ARG A 1 244 ? 12.971 21.720 -0.038 1.00 52.81 244 ARG A N 1
ATOM 1895 C CA . ARG A 1 244 ? 13.496 23.091 0.112 1.00 52.81 244 ARG A CA 1
ATOM 1896 C C . ARG A 1 244 ? 14.992 23.134 0.391 1.00 52.81 244 ARG A C 1
ATOM 1898 O O . ARG A 1 244 ? 15.611 24.150 0.119 1.00 52.81 244 ARG A O 1
ATOM 1905 N N . SER A 1 245 ? 15.555 22.074 0.965 1.00 57.12 245 SER A N 1
ATOM 1906 C CA . SER A 1 245 ? 17.000 21.958 1.196 1.00 57.12 245 SER A CA 1
ATOM 1907 C C . SER A 1 245 ? 17.784 21.465 -0.023 1.00 57.12 245 SER A C 1
ATOM 1909 O O . SER A 1 245 ? 19.008 21.525 -0.005 1.00 57.12 245 SER A O 1
ATOM 1911 N N . ALA A 1 246 ? 17.099 20.940 -1.045 1.00 54.22 246 ALA A N 1
ATOM 1912 C CA . ALA A 1 246 ? 17.710 20.436 -2.275 1.00 54.22 246 ALA A CA 1
ATOM 1913 C C . ALA A 1 246 ? 17.688 21.452 -3.440 1.00 54.22 246 ALA A C 1
ATOM 1915 O O . ALA A 1 246 ? 18.184 21.131 -4.520 1.00 54.22 246 ALA A O 1
ATOM 1916 N N . GLN A 1 247 ? 17.105 22.641 -3.228 1.00 44.44 247 GLN A N 1
ATOM 1917 C CA . GLN A 1 247 ? 17.169 23.812 -4.118 1.00 44.44 247 GLN A CA 1
ATOM 1918 C C . GLN A 1 247 ? 18.264 24.770 -3.655 1.00 44.44 247 GLN A C 1
ATOM 1920 O O . GLN A 1 247 ? 18.919 25.357 -4.543 1.00 44.44 247 GLN A O 1
#

Foldseek 3Di:
DDVVVLVVLVVVLVVLVVVLVVLVVVLVVLVVCLVVVVVPDPDNDVSVVVSVVSVVVNVVSVVVSVVSVVVSVVVVVVVVVVVVVVVVVVVPDPCPPLVVLVVVLVCVLVVLVVLLVLLVVLVVLLVVLVCLLVVLVVVLVVLVVVCPVVDPVSVVVSVVSVVVSVVSVVVCVLLVSNVSNVLSNVLSVVLVVLSVCLVVCHDPSPPDDSSVSSVVSVVSNVVSVVVSVVVVVVSVVVSVVVVVVVD

Secondary structure (DSSP, 8-state):
--HHHHHHHHHHHHHHHHHHHHHHHHHHHHHHHHHHHHTT-S--HHHHHHHHHHHHHHHHHHHHHHHHHHHHHHHHHHHHHHHHHHHHHHHTS---HHHHHHHHHHHHHHHHHHHHHHHHHHHHHHHHHHHHHHHHHHHHHHHHHHGGG--HHHHHHHHHHHHHHHHHHHHHHHHTHHHHHHHHHHHHHHHHHHHHHHHHT-GGGTT--HHHHHHHHHHHHHHHHHHHHHHHHHHHHHHHHHHHH--